Protein AF-A0A2G9TTK4-F1 (afdb_monomer)

Radius of gyration: 28.06 Å; Cα contacts (8 Å, |Δi|>4): 151; chains: 1; bounding box: 73×72×80 Å

Mean predicted aligned error: 14.67 Å

Foldseek 3Di:
DDDDDDPDPDDPPPFPCLVLLCVQLPPPDPDGPVVSLVVLLVQCQPDLCSLLSNVVNLLVQCPDPDVSSVLSSLVSLLSNLVRNPDSNLLSCLDPVNLVSLLCQLPVDDPVSNLSSLLSLVVCCVPPCVPDVSSVSSVVSNVVCVVVPDDNDPPPVPPPPVVVVVVVVVVVVVVVVVVVVVVVVVPDDDDDDPDDDDDDDDDDDDDDDDD

Sequence (210 aa):
MTALLQMGIFGDTSSPFDEYIDKVTAEHLTTENWAMILDVCDKVNSDPRAPKNALLSIRKRLNHRDPHVVLLALSVLDSCWSNCGPAFRKEVSSASFINELQAKATHSTRLVAEKTRMMIQKWVENECKSDASLSLVASLYKNLVADGYSFSSNEPKKSSLTRDIQAEEEDALAKAIALSLQEADKAPKTSKLYQSLNTTYPSTNGTSNK

Structure (mmCIF, N/CA/C/O backbone):
data_AF-A0A2G9TTK4-F1
#
_entry.id   AF-A0A2G9TTK4-F1
#
loop_
_atom_site.group_PDB
_atom_site.id
_atom_site.type_symbol
_atom_site.label_atom_id
_atom_site.label_alt_id
_atom_site.label_comp_id
_atom_site.label_asym_id
_atom_site.label_ent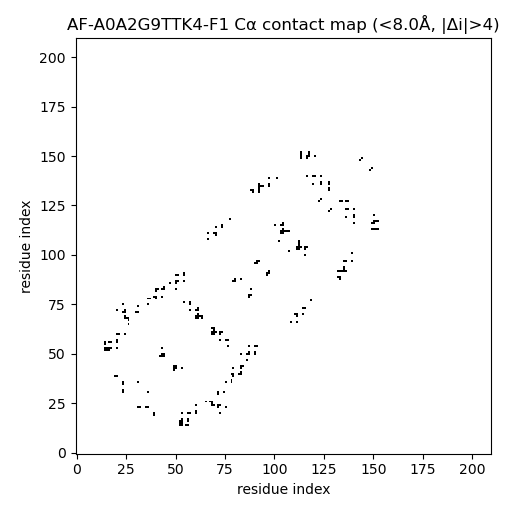ity_id
_atom_site.label_seq_id
_atom_site.pdbx_PDB_ins_code
_atom_site.Cartn_x
_atom_site.Cartn_y
_atom_site.Cartn_z
_atom_site.occupancy
_atom_site.B_iso_or_equiv
_atom_site.auth_seq_id
_atom_site.auth_comp_id
_atom_site.auth_asym_id
_atom_site.auth_atom_id
_atom_site.pdbx_PDB_model_num
ATOM 1 N N . MET A 1 1 ? 3.866 36.160 -11.360 1.00 36.66 1 MET A N 1
ATOM 2 C CA . MET A 1 1 ? 4.666 35.400 -12.346 1.00 36.66 1 MET A CA 1
ATOM 3 C C . MET A 1 1 ? 6.082 35.367 -11.794 1.00 36.66 1 MET A C 1
ATOM 5 O O . MET A 1 1 ? 6.608 36.436 -11.554 1.00 36.66 1 MET A O 1
ATOM 9 N N . THR A 1 2 ? 6.721 34.267 -11.420 1.00 35.09 2 THR A N 1
ATOM 10 C CA . THR A 1 2 ? 6.495 32.840 -11.658 1.00 35.09 2 THR A CA 1
ATOM 11 C C . THR A 1 2 ? 7.211 32.108 -10.517 1.00 35.09 2 THR A C 1
ATOM 13 O O . THR A 1 2 ? 8.275 32.542 -10.084 1.00 35.09 2 THR A O 1
ATOM 16 N N . ALA A 1 3 ? 6.590 31.057 -9.986 1.00 38.09 3 ALA A N 1
ATOM 17 C CA . ALA A 1 3 ? 7.083 30.304 -8.842 1.00 38.09 3 ALA A CA 1
ATOM 18 C C . ALA A 1 3 ? 8.408 29.587 -9.157 1.00 38.09 3 ALA A C 1
ATOM 20 O O . ALA A 1 3 ? 8.474 28.773 -10.075 1.00 38.09 3 ALA A O 1
ATOM 21 N N . LEU A 1 4 ? 9.434 29.865 -8.353 1.00 45.50 4 LEU A N 1
ATOM 22 C CA . LEU A 1 4 ? 10.653 29.068 -8.222 1.00 45.50 4 LEU A CA 1
ATOM 23 C C . LEU A 1 4 ? 10.637 28.393 -6.851 1.00 45.50 4 LEU A C 1
ATOM 25 O O . LEU A 1 4 ? 11.295 28.865 -5.935 1.00 45.50 4 LEU A O 1
ATOM 29 N N . LEU A 1 5 ? 9.874 27.315 -6.690 1.00 45.62 5 LEU A N 1
ATOM 30 C CA . LEU A 1 5 ? 10.002 26.417 -5.541 1.00 45.62 5 LEU A CA 1
ATOM 31 C C . LEU A 1 5 ? 9.545 25.017 -5.957 1.00 45.62 5 LEU A C 1
ATOM 33 O O . LEU A 1 5 ? 8.353 24.786 -6.122 1.00 45.62 5 LEU A O 1
ATOM 37 N N . GLN A 1 6 ? 10.521 24.135 -6.196 1.00 41.97 6 GLN A N 1
ATOM 38 C CA . GLN A 1 6 ? 10.621 22.769 -5.655 1.00 41.97 6 GLN A CA 1
ATOM 39 C C . GLN A 1 6 ? 11.591 21.947 -6.527 1.00 41.97 6 GLN A C 1
ATOM 41 O O . GLN A 1 6 ? 11.191 21.095 -7.314 1.00 41.97 6 GLN A O 1
ATOM 46 N N . MET A 1 7 ? 12.894 22.198 -6.386 1.00 44.09 7 MET A N 1
ATOM 47 C CA . MET A 1 7 ? 13.917 21.213 -6.748 1.00 44.09 7 MET A CA 1
ATOM 48 C C . MET A 1 7 ? 14.086 20.295 -5.535 1.00 44.09 7 MET A C 1
ATOM 50 O O . MET A 1 7 ? 14.689 20.678 -4.534 1.00 44.09 7 MET A O 1
ATOM 54 N N . GLY A 1 8 ? 13.447 19.126 -5.585 1.00 45.00 8 GLY A N 1
ATOM 55 C CA . GLY A 1 8 ? 13.532 18.107 -4.544 1.00 45.00 8 GLY A CA 1
ATOM 56 C C . GLY A 1 8 ? 14.898 17.425 -4.548 1.00 45.00 8 GLY A C 1
ATOM 57 O O . GLY A 1 8 ? 15.261 16.750 -5.504 1.00 45.00 8 GLY A O 1
ATOM 58 N N . ILE A 1 9 ? 15.634 17.592 -3.452 1.00 50.97 9 ILE A N 1
ATOM 59 C CA . ILE A 1 9 ? 16.914 16.948 -3.139 1.00 50.97 9 ILE A CA 1
ATOM 60 C C . ILE A 1 9 ? 16.655 15.523 -2.616 1.00 50.97 9 ILE A C 1
ATOM 62 O O . ILE A 1 9 ? 16.814 15.252 -1.431 1.00 50.97 9 ILE A O 1
ATOM 66 N N . PHE A 1 10 ? 16.236 14.598 -3.479 1.00 54.47 10 PHE A N 1
ATOM 67 C CA . PHE A 1 10 ? 16.327 13.156 -3.218 1.00 54.47 10 PHE A CA 1
ATOM 68 C C . PHE A 1 10 ? 16.656 12.479 -4.542 1.00 54.47 10 PHE A C 1
ATOM 70 O O . PHE A 1 10 ? 15.856 12.522 -5.468 1.00 54.47 10 PHE A O 1
ATOM 77 N N . GLY A 1 11 ? 17.875 11.946 -4.647 1.00 44.53 11 GLY A N 1
ATOM 78 C CA . GLY A 1 11 ? 18.449 11.494 -5.908 1.00 44.53 11 GLY A CA 1
ATOM 79 C C . GLY A 1 11 ? 17.545 10.542 -6.687 1.00 44.53 11 GLY A C 1
ATOM 80 O O . GLY A 1 11 ? 16.912 9.655 -6.104 1.00 44.53 11 GLY A O 1
ATOM 81 N N . ASP A 1 12 ? 17.569 10.714 -8.009 1.00 50.88 12 ASP A N 1
ATOM 82 C CA . ASP A 1 12 ? 17.104 9.777 -9.031 1.00 50.88 12 ASP A CA 1
ATOM 83 C C . ASP A 1 12 ? 17.832 8.432 -8.889 1.00 50.88 12 ASP A C 1
ATOM 85 O O . ASP A 1 12 ? 18.687 8.039 -9.680 1.00 50.88 12 ASP A O 1
ATOM 89 N N . THR A 1 13 ? 17.520 7.704 -7.824 1.00 64.81 13 THR A N 1
ATOM 90 C CA . THR A 1 13 ? 17.888 6.305 -7.692 1.00 64.81 13 THR A CA 1
ATOM 91 C C . THR A 1 13 ? 16.956 5.551 -8.626 1.00 64.81 13 THR A C 1
ATOM 93 O O . THR A 1 13 ? 15.796 5.264 -8.314 1.00 64.81 13 THR A O 1
ATOM 96 N N . SER A 1 14 ? 17.448 5.351 -9.849 1.00 79.31 14 SER A N 1
ATOM 97 C CA . SER A 1 14 ? 16.826 4.483 -10.841 1.00 79.31 14 SER A CA 1
ATOM 98 C C . SER A 1 14 ? 16.670 3.101 -10.216 1.00 79.31 14 SER A C 1
ATOM 100 O O . SER A 1 14 ? 17.645 2.491 -9.767 1.00 79.31 14 SER A O 1
ATOM 102 N N . SER A 1 15 ? 15.424 2.658 -10.096 1.00 88.19 15 SER A N 1
ATOM 103 C CA . SER A 1 15 ? 15.095 1.337 -9.586 1.00 88.19 15 SER A CA 1
ATOM 104 C C . SER A 1 15 ? 14.807 0.431 -10.776 1.00 88.19 15 SER A C 1
ATOM 106 O O . SER A 1 15 ? 14.092 0.841 -11.690 1.00 88.19 15 SER A O 1
ATOM 108 N N . PRO A 1 16 ? 15.265 -0.832 -10.760 1.00 91.69 16 PRO A N 1
ATOM 109 C CA . PRO A 1 16 ? 14.922 -1.790 -11.810 1.00 91.69 16 PRO A CA 1
ATOM 110 C C . PRO A 1 16 ? 13.413 -2.086 -11.881 1.00 91.69 16 PRO A C 1
ATOM 112 O O . PRO A 1 16 ? 12.969 -2.749 -12.812 1.00 91.69 16 PRO A O 1
ATOM 115 N N . PHE A 1 17 ? 12.629 -1.618 -10.903 1.00 95.75 17 PHE A N 1
ATOM 116 C CA . PHE A 1 17 ? 11.173 -1.717 -10.888 1.00 95.75 17 PHE A CA 1
ATOM 117 C C . PHE A 1 17 ? 10.469 -0.529 -11.547 1.00 95.75 17 PHE A C 1
ATOM 119 O O . PHE A 1 17 ? 9.267 -0.631 -11.766 1.00 95.75 17 PHE A O 1
ATOM 126 N N . ASP A 1 18 ? 11.170 0.562 -11.882 1.00 95.69 18 ASP A N 1
ATOM 127 C CA . ASP A 1 18 ? 10.536 1.781 -12.402 1.00 95.69 18 ASP A CA 1
ATOM 128 C C . ASP A 1 18 ? 9.717 1.482 -13.670 1.00 95.69 18 ASP A C 1
ATOM 130 O O . ASP A 1 18 ? 8.530 1.785 -13.702 1.00 95.69 18 ASP A O 1
ATOM 134 N N . GLU A 1 19 ? 10.284 0.763 -14.645 1.00 95.12 19 GLU A N 1
ATOM 135 C CA . GLU A 1 19 ? 9.582 0.408 -15.890 1.00 95.12 19 GLU A CA 1
ATOM 136 C C . GLU A 1 19 ? 8.339 -0.468 -15.649 1.00 95.12 19 GLU A C 1
ATOM 138 O O . GLU A 1 19 ? 7.268 -0.217 -16.206 1.00 95.12 19 GLU A O 1
ATOM 143 N N . TYR A 1 20 ? 8.454 -1.484 -14.787 1.00 95.62 20 TYR A N 1
ATOM 144 C CA . TYR A 1 20 ? 7.337 -2.378 -14.468 1.00 95.62 20 TYR A CA 1
ATOM 145 C C . TYR A 1 20 ? 6.213 -1.621 -13.760 1.00 95.62 20 TYR A C 1
ATOM 147 O O . TYR A 1 20 ? 5.043 -1.768 -14.107 1.00 95.62 20 TYR A O 1
ATOM 155 N N . ILE A 1 21 ? 6.573 -0.788 -12.784 1.00 97.81 21 ILE A N 1
ATOM 156 C CA . ILE A 1 21 ? 5.630 -0.026 -11.974 1.00 97.81 21 ILE A CA 1
ATOM 157 C C . ILE A 1 21 ? 4.969 1.089 -12.798 1.00 97.81 21 ILE A C 1
ATOM 159 O O . ILE A 1 21 ? 3.757 1.279 -12.693 1.00 97.81 21 ILE A O 1
ATOM 163 N N . ASP A 1 22 ? 5.712 1.776 -13.667 1.00 97.06 22 ASP A N 1
ATOM 164 C CA . ASP A 1 22 ? 5.163 2.760 -1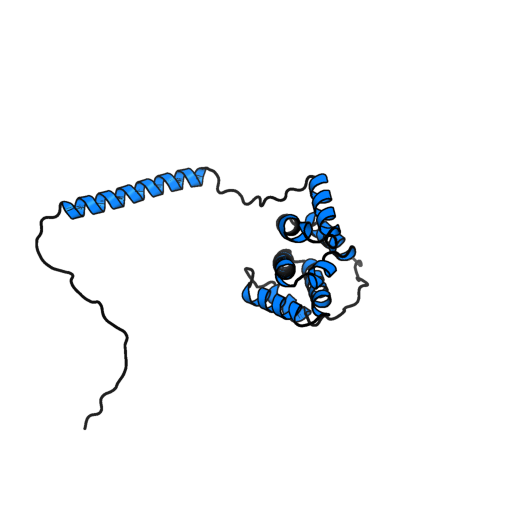4.606 1.00 97.06 22 ASP A CA 1
ATOM 165 C C . ASP A 1 22 ? 4.158 2.113 -15.559 1.00 97.06 22 ASP A C 1
ATOM 167 O O . ASP A 1 22 ? 3.075 2.659 -15.774 1.00 97.06 22 ASP A O 1
ATOM 171 N N . LYS A 1 23 ? 4.469 0.918 -16.074 1.00 97.31 23 LYS A N 1
ATOM 172 C CA . LYS A 1 23 ? 3.582 0.177 -16.976 1.00 97.31 23 LYS A CA 1
ATOM 173 C C . LYS A 1 23 ? 2.256 -0.196 -16.314 1.00 97.31 23 LYS A C 1
ATOM 175 O O . LYS A 1 23 ? 1.209 0.006 -16.922 1.00 97.31 23 LYS A O 1
ATOM 180 N N . VAL A 1 24 ? 2.275 -0.711 -15.081 1.00 97.50 24 VAL A N 1
ATOM 181 C CA . VAL A 1 24 ? 1.042 -1.125 -14.371 1.00 97.50 24 VAL A CA 1
ATOM 182 C C . VAL A 1 24 ? 0.247 0.038 -13.783 1.00 97.50 24 VAL A C 1
ATOM 184 O O . VAL A 1 24 ? -0.893 -0.146 -13.364 1.00 97.50 24 VAL A O 1
ATOM 187 N N . THR A 1 25 ? 0.827 1.237 -13.760 1.00 97.88 25 THR A N 1
ATOM 188 C CA . THR A 1 25 ? 0.178 2.460 -13.268 1.00 97.88 25 THR A CA 1
ATOM 189 C C . THR A 1 25 ? 0.111 3.549 -14.338 1.00 97.88 25 THR A C 1
ATOM 191 O O . THR A 1 25 ? 0.098 4.741 -14.019 1.00 97.88 25 THR A O 1
ATOM 194 N N . ALA A 1 26 ? 0.111 3.165 -15.614 1.00 97.06 26 ALA A N 1
ATOM 195 C CA . ALA A 1 26 ? 0.116 4.112 -16.716 1.00 97.06 26 ALA A CA 1
ATOM 196 C C . ALA A 1 26 ? -1.206 4.898 -16.792 1.00 97.06 26 ALA A C 1
ATOM 198 O O . ALA A 1 26 ? -2.282 4.336 -16.609 1.00 97.06 26 ALA A O 1
ATOM 199 N N . GLU A 1 27 ? -1.124 6.193 -17.120 1.00 95.50 27 GLU A N 1
ATOM 200 C CA . GLU A 1 27 ? -2.271 7.126 -17.131 1.00 95.50 27 GLU A CA 1
ATOM 201 C C . GLU A 1 27 ? -3.416 6.685 -18.062 1.00 95.50 27 GLU A C 1
ATOM 203 O O . GLU A 1 27 ? -4.574 7.015 -17.830 1.00 95.50 27 GLU A O 1
ATOM 208 N N . HIS A 1 28 ? -3.102 5.919 -19.112 1.00 94.56 28 HIS A N 1
ATOM 209 C CA . HIS A 1 28 ? -4.073 5.445 -20.100 1.00 94.56 28 HIS A CA 1
ATOM 210 C C . HIS A 1 28 ? -4.848 4.188 -19.666 1.00 94.56 28 HIS A C 1
ATOM 212 O O . HIS A 1 28 ? -5.787 3.789 -20.356 1.00 94.56 28 HIS A O 1
ATOM 218 N N . LEU A 1 29 ? -4.454 3.530 -18.570 1.00 94.75 29 LEU A N 1
ATOM 219 C CA . LEU A 1 29 ? -5.178 2.368 -18.057 1.00 94.75 29 LEU A CA 1
ATOM 220 C C . LEU A 1 29 ? -6.513 2.826 -17.478 1.00 94.75 29 LEU A C 1
ATOM 222 O O . LEU A 1 29 ? -6.538 3.701 -16.626 1.00 94.75 29 LEU A O 1
ATOM 226 N N . THR A 1 30 ? -7.628 2.234 -17.892 1.00 91.94 30 THR A N 1
ATOM 227 C CA . THR A 1 30 ? -8.951 2.598 -17.354 1.00 91.94 30 THR A CA 1
ATOM 228 C C . THR A 1 30 ? -9.243 1.940 -16.004 1.00 91.94 30 THR A C 1
ATOM 230 O O . THR A 1 30 ? -9.969 2.507 -15.192 1.00 91.94 30 THR A O 1
ATOM 233 N N . THR A 1 31 ? -8.671 0.762 -15.751 1.00 94.00 31 THR A N 1
ATOM 234 C CA . THR A 1 31 ? -8.851 -0.044 -14.532 1.00 94.00 31 THR A CA 1
ATOM 235 C C . THR A 1 31 ? -7.551 -0.757 -14.159 1.00 94.00 31 THR A C 1
ATOM 237 O O . THR A 1 31 ? -6.596 -0.763 -14.941 1.00 94.00 31 THR A O 1
ATOM 240 N N . GLU A 1 32 ? -7.502 -1.408 -12.992 1.00 96.62 32 GLU A N 1
ATOM 241 C CA . GLU A 1 32 ? -6.361 -2.252 -12.632 1.00 96.62 32 GLU A CA 1
ATOM 242 C C . GLU A 1 32 ? -6.146 -3.394 -13.637 1.00 96.62 32 GLU A C 1
ATOM 244 O O . GLU A 1 32 ? -7.072 -4.133 -13.978 1.00 96.62 32 GLU A O 1
ATOM 249 N N . ASN A 1 33 ? -4.895 -3.591 -14.059 1.00 96.94 33 ASN A N 1
ATOM 250 C CA . ASN A 1 33 ? -4.488 -4.790 -14.782 1.00 96.94 33 ASN A CA 1
ATOM 251 C C . ASN A 1 33 ? -3.921 -5.818 -13.793 1.00 96.94 33 ASN A C 1
ATOM 253 O O . ASN A 1 33 ? -2.719 -5.847 -13.533 1.00 96.94 33 ASN A O 1
ATOM 257 N N . TRP A 1 34 ? -4.797 -6.654 -13.233 1.00 97.56 34 TRP A N 1
ATOM 258 C CA . TRP A 1 34 ? -4.426 -7.625 -12.199 1.00 97.56 34 TRP A CA 1
ATOM 259 C C . TRP A 1 34 ? -3.359 -8.623 -12.639 1.00 97.56 34 TRP A C 1
ATOM 261 O O . TRP A 1 34 ? -2.521 -8.985 -11.822 1.00 97.56 34 TRP A O 1
ATOM 271 N N . ALA A 1 35 ? -3.336 -9.014 -13.917 1.00 97.69 35 ALA A N 1
ATOM 272 C CA . ALA A 1 35 ? -2.286 -9.886 -14.432 1.00 97.69 35 ALA A CA 1
ATOM 273 C C . ALA A 1 35 ? -0.908 -9.229 -14.268 1.00 97.69 35 ALA A C 1
ATOM 275 O O . ALA A 1 35 ? -0.028 -9.792 -13.627 1.00 97.69 35 ALA A O 1
ATOM 276 N N . MET A 1 36 ? -0.755 -7.981 -14.724 1.00 97.31 36 MET A N 1
ATOM 277 C CA . MET A 1 36 ? 0.526 -7.285 -14.589 1.00 97.31 36 MET A CA 1
ATOM 278 C C . MET A 1 36 ? 0.870 -6.946 -13.128 1.00 97.31 36 MET A C 1
ATOM 280 O O . MET A 1 36 ? 2.041 -6.913 -12.762 1.00 97.31 36 MET A O 1
ATOM 284 N N . ILE A 1 37 ? -0.130 -6.684 -12.279 1.00 98.19 37 ILE A N 1
ATOM 285 C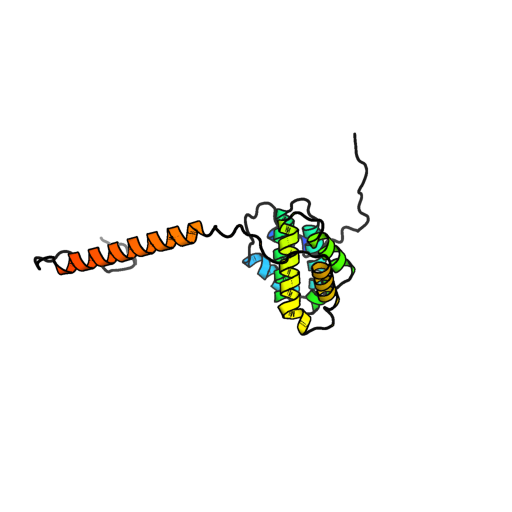 CA . ILE A 1 37 ? 0.089 -6.450 -10.842 1.00 98.19 37 ILE A CA 1
ATOM 286 C C . ILE A 1 37 ? 0.638 -7.713 -10.162 1.00 98.19 37 ILE A C 1
ATOM 288 O O . ILE A 1 37 ? 1.536 -7.620 -9.323 1.00 98.19 37 ILE A O 1
ATOM 292 N N . LEU A 1 38 ? 0.123 -8.891 -10.515 1.00 98.06 38 LEU A N 1
ATOM 293 C CA . LEU A 1 38 ? 0.614 -10.160 -9.982 1.00 98.06 38 LEU A CA 1
ATOM 294 C C . LEU A 1 38 ? 2.010 -10.494 -10.522 1.00 98.06 38 LEU A C 1
ATOM 296 O O . LEU A 1 38 ? 2.864 -10.885 -9.731 1.00 98.06 38 LEU A O 1
ATOM 300 N N . ASP A 1 39 ? 2.299 -10.193 -11.792 1.00 97.81 39 ASP A N 1
ATOM 301 C CA . ASP A 1 39 ? 3.659 -10.308 -12.344 1.00 97.81 39 ASP A CA 1
ATOM 302 C C . ASP A 1 39 ? 4.668 -9.444 -11.558 1.00 97.81 39 ASP A C 1
ATOM 304 O O . ASP A 1 39 ? 5.806 -9.852 -11.303 1.00 97.81 39 ASP A O 1
ATOM 308 N N . VAL A 1 40 ? 4.257 -8.242 -11.126 1.00 98.06 40 VAL A N 1
ATOM 309 C CA . VAL A 1 40 ? 5.071 -7.396 -10.237 1.00 98.06 40 VAL A CA 1
ATOM 310 C C . VAL A 1 40 ? 5.302 -8.086 -8.893 1.00 98.06 40 VAL A C 1
ATOM 312 O O . VAL A 1 40 ? 6.429 -8.063 -8.399 1.00 98.06 40 VAL A O 1
ATOM 315 N N . CYS A 1 41 ? 4.283 -8.719 -8.306 1.00 98.12 41 CYS A N 1
ATOM 316 C CA . CYS A 1 41 ? 4.424 -9.441 -7.038 1.00 98.12 41 CYS A CA 1
ATOM 317 C C . CYS A 1 41 ? 5.426 -10.601 -7.162 1.00 98.12 41 CYS A C 1
ATOM 319 O O . CYS A 1 41 ? 6.327 -10.731 -6.330 1.00 98.12 41 CYS A O 1
ATOM 321 N N . ASP A 1 42 ? 5.342 -11.381 -8.241 1.00 97.38 42 ASP A N 1
ATOM 322 C CA . ASP A 1 42 ? 6.289 -12.463 -8.532 1.00 97.38 42 ASP A CA 1
ATOM 323 C C . ASP A 1 42 ? 7.718 -11.932 -8.667 1.00 97.38 42 ASP A C 1
ATOM 325 O O . ASP A 1 42 ? 8.671 -12.492 -8.115 1.00 97.38 42 ASP A O 1
ATOM 329 N N . LYS A 1 43 ? 7.883 -10.784 -9.332 1.00 96.44 43 LYS A N 1
ATOM 330 C CA . LYS A 1 43 ? 9.187 -10.133 -9.460 1.00 96.44 43 LYS A CA 1
ATOM 331 C C . LYS A 1 43 ? 9.722 -9.642 -8.116 1.00 96.44 43 LYS A C 1
ATOM 333 O O . LYS A 1 43 ? 10.918 -9.789 -7.857 1.00 96.44 43 LYS A O 1
ATOM 338 N N . VAL A 1 44 ? 8.870 -9.091 -7.254 1.00 97.56 44 VAL A N 1
ATOM 339 C CA . VAL A 1 44 ? 9.247 -8.680 -5.892 1.00 97.56 44 VAL A CA 1
ATOM 340 C C . VAL A 1 44 ? 9.719 -9.874 -5.060 1.00 97.56 44 VAL A C 1
ATOM 342 O O . VAL A 1 44 ? 10.673 -9.741 -4.298 1.00 97.56 44 VAL A O 1
ATOM 345 N N . ASN A 1 45 ? 9.112 -11.045 -5.244 1.00 96.25 45 ASN A N 1
ATOM 346 C CA . ASN A 1 45 ? 9.484 -12.274 -4.543 1.00 96.25 45 ASN A CA 1
ATOM 347 C C . ASN A 1 45 ? 10.753 -12.956 -5.087 1.00 96.25 45 ASN A C 1
ATOM 349 O O . ASN A 1 45 ? 11.269 -13.872 -4.450 1.00 96.25 45 ASN A O 1
ATOM 353 N N . SER A 1 46 ? 11.275 -12.518 -6.237 1.00 93.81 46 SER A N 1
ATOM 354 C CA . SER A 1 46 ? 12.400 -13.183 -6.911 1.00 93.81 46 SER A CA 1
ATOM 355 C C . SER A 1 46 ? 13.785 -12.927 -6.295 1.00 93.81 46 SER A C 1
ATOM 357 O O . SER A 1 46 ? 14.697 -13.719 -6.522 1.00 93.81 46 SER A O 1
ATOM 359 N N . ASP A 1 47 ? 13.967 -11.845 -5.526 1.00 91.88 47 ASP A N 1
ATOM 360 C CA . ASP A 1 47 ? 15.268 -11.453 -4.961 1.00 91.88 47 ASP A CA 1
ATOM 361 C C . ASP A 1 47 ? 15.097 -10.748 -3.596 1.00 91.88 47 ASP A C 1
ATOM 363 O O . ASP A 1 47 ? 14.227 -9.887 -3.457 1.00 91.88 47 ASP A O 1
ATOM 367 N N . PRO A 1 48 ? 15.951 -11.016 -2.590 1.00 89.44 48 PRO A N 1
ATOM 368 C CA . PRO A 1 48 ? 15.939 -10.313 -1.301 1.00 89.44 48 PRO A CA 1
ATOM 369 C C . PRO A 1 48 ? 16.002 -8.773 -1.350 1.00 89.44 48 PRO A C 1
ATOM 371 O O . PRO A 1 48 ? 15.548 -8.111 -0.416 1.00 89.44 48 PRO A O 1
ATOM 374 N N . ARG A 1 49 ? 16.581 -8.170 -2.395 1.00 91.69 49 ARG A N 1
ATOM 375 C CA . ARG A 1 49 ? 16.680 -6.707 -2.580 1.00 91.69 49 ARG A CA 1
ATOM 376 C C . ARG A 1 49 ? 15.473 -6.112 -3.302 1.00 91.69 49 ARG A C 1
ATOM 378 O O . ARG A 1 49 ? 15.279 -4.894 -3.264 1.00 91.69 49 ARG A O 1
ATOM 385 N N . ALA A 1 50 ? 14.679 -6.943 -3.970 1.00 95.38 50 ALA A N 1
ATOM 386 C CA . ALA A 1 50 ? 13.551 -6.502 -4.773 1.00 95.38 50 ALA A CA 1
ATOM 387 C C . ALA A 1 50 ? 12.466 -5.751 -3.975 1.00 95.38 50 ALA A C 1
ATOM 389 O O . ALA A 1 50 ? 12.021 -4.718 -4.476 1.00 95.38 50 ALA A O 1
ATOM 390 N N . PRO A 1 51 ? 12.096 -6.142 -2.736 1.00 96.75 51 PRO A N 1
ATOM 391 C CA . PRO A 1 51 ? 11.077 -5.430 -1.965 1.00 96.75 51 PRO A CA 1
ATOM 392 C C . PRO A 1 51 ? 11.363 -3.939 -1.773 1.00 96.75 51 PRO A C 1
ATOM 394 O O . PRO A 1 51 ? 10.497 -3.100 -2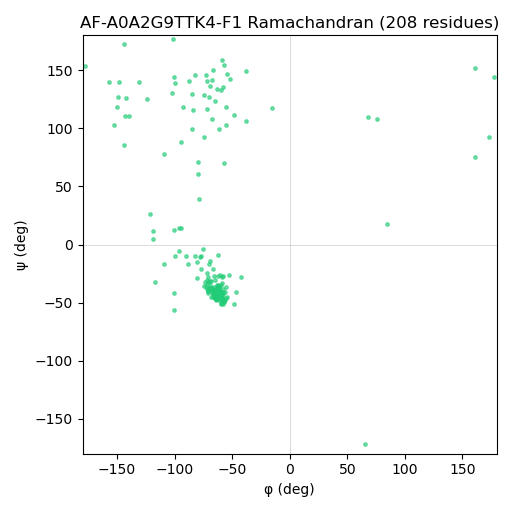.021 1.00 96.75 51 PRO A O 1
ATOM 397 N N . LYS A 1 52 ? 12.603 -3.598 -1.408 1.00 95.31 52 LYS A N 1
ATOM 398 C CA . LYS A 1 52 ? 13.027 -2.209 -1.205 1.00 95.31 52 LYS A CA 1
ATOM 399 C C . LYS A 1 52 ? 12.989 -1.399 -2.504 1.00 95.31 52 LYS A C 1
ATOM 401 O O . LYS A 1 52 ? 12.514 -0.265 -2.512 1.00 95.31 52 LYS A O 1
ATOM 406 N N . ASN A 1 53 ? 13.475 -1.980 -3.600 1.00 96.00 53 ASN A N 1
ATOM 407 C CA . ASN A 1 53 ? 13.501 -1.323 -4.910 1.00 96.00 53 ASN A CA 1
ATOM 408 C C . ASN A 1 53 ? 12.087 -1.116 -5.473 1.00 96.00 53 ASN A C 1
ATOM 410 O O . ASN A 1 53 ? 11.778 -0.044 -5.991 1.00 96.00 53 ASN A O 1
ATOM 414 N N . ALA A 1 54 ? 11.209 -2.107 -5.318 1.00 97.62 54 ALA A N 1
ATOM 415 C CA . ALA A 1 54 ? 9.813 -1.997 -5.715 1.00 97.62 54 ALA A CA 1
ATOM 416 C C . ALA A 1 54 ? 9.074 -0.935 -4.899 1.00 97.62 54 ALA A C 1
ATOM 418 O O . ALA A 1 54 ? 8.379 -0.103 -5.477 1.00 97.62 54 ALA A O 1
ATOM 419 N N . LEU A 1 55 ? 9.272 -0.899 -3.575 1.00 97.69 55 LEU A N 1
ATOM 420 C CA . LEU A 1 55 ? 8.662 0.124 -2.726 1.00 97.69 55 LEU A CA 1
ATOM 421 C C . LEU A 1 55 ? 9.123 1.537 -3.110 1.00 97.69 55 LEU A C 1
ATOM 423 O O . LEU A 1 55 ? 8.322 2.469 -3.097 1.00 97.69 55 LEU A O 1
ATOM 427 N N . LEU A 1 56 ? 10.390 1.697 -3.505 1.00 96.31 56 LEU A N 1
ATOM 428 C CA . LEU A 1 56 ? 10.919 2.969 -3.997 1.00 96.31 56 LEU A CA 1
ATOM 429 C C . LEU A 1 56 ? 10.212 3.426 -5.283 1.00 96.31 56 LEU A C 1
ATOM 431 O O . LEU A 1 56 ? 9.816 4.587 -5.374 1.00 96.31 56 LEU A O 1
ATOM 435 N N . SER A 1 57 ? 9.997 2.527 -6.243 1.00 97.56 57 SER A N 1
ATOM 436 C CA . SER A 1 57 ? 9.246 2.828 -7.471 1.00 97.56 57 SER A CA 1
ATOM 437 C C . SER A 1 57 ? 7.765 3.107 -7.190 1.00 97.56 57 SER A C 1
ATOM 439 O O . SER A 1 57 ? 7.212 4.082 -7.697 1.00 97.56 57 SER A O 1
ATOM 441 N N . ILE A 1 58 ? 7.125 2.324 -6.315 1.00 98.38 58 ILE A N 1
ATOM 442 C CA . ILE A 1 58 ? 5.736 2.550 -5.879 1.00 98.38 58 ILE A CA 1
ATOM 443 C C . ILE A 1 58 ? 5.600 3.934 -5.234 1.00 98.38 58 ILE A C 1
ATOM 445 O O . ILE A 1 58 ? 4.689 4.684 -5.578 1.00 98.38 58 ILE A O 1
ATOM 449 N N . ARG A 1 59 ? 6.535 4.324 -4.359 1.00 97.50 59 ARG A N 1
ATOM 450 C CA . ARG A 1 59 ? 6.574 5.654 -3.732 1.00 97.50 59 ARG A CA 1
ATOM 451 C C . ARG A 1 59 ? 6.608 6.784 -4.761 1.00 97.50 59 ARG A C 1
ATOM 453 O O . ARG A 1 59 ? 5.918 7.787 -4.570 1.00 97.50 59 ARG A O 1
ATOM 460 N N . LYS A 1 60 ? 7.371 6.640 -5.852 1.00 96.81 60 LYS A N 1
ATOM 461 C CA . LYS A 1 60 ? 7.383 7.632 -6.943 1.00 96.81 60 LYS A CA 1
ATOM 462 C C . LYS A 1 60 ? 5.977 7.803 -7.527 1.00 96.81 60 LYS A C 1
ATOM 464 O O . LYS A 1 60 ? 5.501 8.931 -7.636 1.00 96.81 60 LYS A O 1
ATOM 469 N N . ARG A 1 61 ? 5.272 6.699 -7.806 1.00 97.62 61 ARG A N 1
ATOM 470 C CA . ARG A 1 61 ? 3.898 6.734 -8.343 1.00 97.62 61 ARG A CA 1
ATOM 471 C C . ARG A 1 61 ? 2.863 7.238 -7.343 1.00 97.62 61 ARG A C 1
ATOM 473 O O . ARG A 1 61 ? 1.955 7.961 -7.732 1.00 97.62 61 ARG A O 1
ATOM 480 N N . LEU A 1 62 ? 3.017 6.941 -6.052 1.00 98.19 62 LEU A N 1
ATOM 481 C CA . LEU A 1 62 ? 2.140 7.488 -5.011 1.00 98.19 62 LEU A CA 1
ATOM 482 C C . LEU A 1 62 ? 2.226 9.017 -4.925 1.00 98.19 62 LEU A C 1
ATOM 484 O O . LEU A 1 62 ? 1.259 9.657 -4.520 1.00 98.19 62 LEU A O 1
ATOM 488 N N . ASN A 1 63 ? 3.356 9.612 -5.311 1.00 96.62 63 ASN A N 1
ATOM 489 C CA . ASN A 1 63 ? 3.562 11.061 -5.357 1.00 96.62 63 ASN A CA 1
ATOM 490 C C . ASN A 1 63 ? 3.323 11.678 -6.741 1.00 96.62 63 ASN A C 1
ATOM 492 O O . ASN A 1 63 ? 3.675 12.834 -6.969 1.00 96.62 63 ASN A O 1
ATOM 496 N N . HIS A 1 64 ? 2.696 10.932 -7.649 1.00 97.81 64 HIS A N 1
ATOM 497 C CA . HIS A 1 64 ? 2.297 11.452 -8.944 1.00 97.81 64 HIS A CA 1
ATOM 498 C C . HIS A 1 64 ? 1.200 12.524 -8.811 1.00 97.81 64 HIS A C 1
ATOM 500 O O . HIS A 1 64 ? 0.385 12.501 -7.888 1.00 97.81 64 HIS A O 1
ATOM 506 N N . ARG A 1 65 ? 1.177 13.471 -9.757 1.00 96.19 65 ARG A N 1
ATOM 507 C CA . ARG A 1 65 ? 0.196 14.573 -9.790 1.00 96.19 65 ARG A CA 1
ATOM 508 C C . ARG A 1 65 ? -1.223 14.108 -10.116 1.00 96.19 65 ARG A C 1
ATOM 510 O O . ARG A 1 65 ? -2.187 14.731 -9.687 1.00 96.19 65 ARG A O 1
ATOM 517 N N . ASP A 1 66 ? -1.330 13.049 -10.911 1.00 96.88 66 ASP A N 1
ATOM 518 C CA . ASP A 1 66 ? -2.607 12.485 -11.333 1.00 96.88 66 ASP A CA 1
ATOM 519 C C . ASP A 1 66 ? -3.134 11.525 -10.253 1.00 96.88 66 ASP A C 1
ATOM 521 O O . ASP A 1 66 ? -2.496 10.494 -10.010 1.00 96.88 66 ASP A O 1
ATOM 525 N N . PRO A 1 67 ? -4.282 11.820 -9.610 1.00 97.25 67 PRO A N 1
ATOM 526 C CA . PRO A 1 67 ? -4.865 10.943 -8.601 1.00 97.25 67 PRO A CA 1
ATOM 527 C C . PRO A 1 67 ? -5.224 9.555 -9.143 1.00 97.25 67 PRO A C 1
ATOM 529 O O . PRO A 1 67 ? -5.230 8.604 -8.365 1.00 97.25 67 PRO A O 1
ATOM 532 N N . HIS A 1 68 ? -5.491 9.410 -10.443 1.00 97.50 68 HIS A N 1
ATOM 533 C CA . HIS A 1 68 ? -5.761 8.110 -11.057 1.00 97.50 68 HIS A CA 1
ATOM 534 C C . HIS A 1 68 ? -4.537 7.191 -10.989 1.00 97.50 68 HIS A C 1
ATOM 536 O O . HIS A 1 68 ? -4.618 6.068 -10.492 1.00 97.50 68 HIS A O 1
ATOM 542 N N . VAL A 1 69 ? -3.363 7.709 -11.359 1.00 98.38 69 VAL A N 1
ATOM 543 C CA . VAL A 1 69 ? -2.081 6.999 -11.202 1.00 98.38 69 VAL A CA 1
ATOM 544 C C . VAL A 1 69 ? -1.830 6.618 -9.743 1.00 98.38 69 VAL A C 1
ATOM 546 O O . VAL A 1 69 ? -1.386 5.504 -9.463 1.00 98.38 69 VAL A O 1
ATOM 549 N N . VAL A 1 70 ? -2.143 7.514 -8.801 1.00 98.50 70 VAL A N 1
ATOM 550 C CA . VAL A 1 70 ? -1.989 7.241 -7.363 1.00 98.50 70 VAL A CA 1
ATOM 551 C C . VAL A 1 70 ? -2.912 6.103 -6.914 1.00 98.50 70 VAL A C 1
ATOM 553 O O . VAL A 1 70 ? -2.481 5.243 -6.148 1.00 98.50 70 VAL A O 1
ATOM 556 N N . LEU A 1 71 ? -4.156 6.046 -7.403 1.00 98.44 71 LEU A N 1
ATOM 557 C CA . LEU A 1 71 ? -5.089 4.953 -7.104 1.00 98.44 71 LEU A CA 1
ATOM 558 C C . LEU A 1 71 ? -4.582 3.604 -7.630 1.00 98.44 71 LEU A C 1
ATOM 560 O O . LEU A 1 71 ? -4.632 2.620 -6.890 1.00 98.44 71 LEU A O 1
ATOM 564 N N . LEU A 1 72 ? -4.046 3.563 -8.854 1.00 98.50 72 LEU A N 1
ATOM 565 C CA . LEU A 1 72 ? -3.422 2.357 -9.412 1.00 98.50 72 LEU A CA 1
ATOM 566 C C . LEU A 1 72 ? -2.196 1.934 -8.588 1.00 98.50 72 LEU A C 1
ATOM 568 O O . LEU A 1 72 ? -2.040 0.758 -8.264 1.00 98.50 72 LEU A O 1
ATOM 572 N N . ALA A 1 73 ? -1.358 2.888 -8.177 1.00 98.62 73 ALA A N 1
ATOM 573 C CA . ALA A 1 73 ? -0.197 2.621 -7.329 1.00 98.62 73 ALA A CA 1
ATOM 574 C C . ALA A 1 73 ? -0.585 2.077 -5.945 1.00 98.62 73 ALA A C 1
ATOM 576 O O . ALA A 1 73 ? 0.091 1.187 -5.428 1.00 98.62 73 ALA A O 1
ATOM 577 N N . LEU A 1 74 ? -1.689 2.557 -5.362 1.00 98.56 74 LEU A N 1
ATOM 578 C CA . LEU A 1 74 ? -2.250 1.990 -4.134 1.00 98.56 74 LEU A CA 1
ATOM 579 C C . LEU A 1 74 ? -2.712 0.540 -4.339 1.00 98.56 74 LEU A C 1
ATOM 581 O O . LEU A 1 74 ? -2.480 -0.282 -3.459 1.00 98.56 74 LEU A O 1
ATOM 585 N N . SER A 1 75 ? -3.303 0.196 -5.489 1.00 98.50 75 SER A N 1
ATOM 586 C CA . SER A 1 75 ? -3.661 -1.199 -5.804 1.00 98.50 75 SER A CA 1
ATOM 587 C C . SER A 1 75 ? -2.430 -2.102 -5.923 1.00 98.50 75 SER A C 1
ATOM 589 O O . SER A 1 75 ? -2.431 -3.215 -5.400 1.00 98.50 75 SER A O 1
ATOM 591 N N . VAL A 1 76 ? -1.351 -1.616 -6.546 1.00 98.62 76 VAL A N 1
ATOM 592 C CA . VAL A 1 76 ? -0.073 -2.347 -6.613 1.00 98.62 76 VAL A CA 1
ATOM 593 C C . VAL A 1 76 ? 0.503 -2.559 -5.213 1.00 98.62 76 VAL A C 1
ATOM 595 O O . VAL A 1 76 ? 0.891 -3.673 -4.869 1.00 98.62 76 VAL A O 1
ATOM 598 N N . LEU A 1 77 ? 0.531 -1.510 -4.387 1.00 98.69 77 LEU A N 1
ATOM 599 C CA . LEU A 1 77 ? 1.023 -1.581 -3.012 1.00 98.69 77 LEU A CA 1
ATOM 600 C C . LEU A 1 77 ? 0.235 -2.593 -2.170 1.00 98.69 77 LEU A C 1
ATOM 602 O O . LEU A 1 77 ? 0.839 -3.401 -1.465 1.00 98.69 77 LEU A O 1
ATOM 606 N N . ASP A 1 78 ? -1.093 -2.561 -2.261 1.00 98.38 78 ASP A N 1
ATOM 607 C CA . ASP A 1 78 ? -1.989 -3.482 -1.560 1.00 98.38 78 ASP A CA 1
ATOM 608 C C . ASP A 1 78 ? -1.769 -4.941 -1.977 1.00 98.38 78 ASP A C 1
ATOM 610 O O . ASP A 1 78 ? -1.703 -5.849 -1.137 1.00 98.38 78 ASP A O 1
ATOM 614 N N . SER A 1 79 ? -1.584 -5.167 -3.279 1.00 98.38 79 SER A N 1
ATOM 615 C CA . SER A 1 79 ? -1.255 -6.489 -3.802 1.00 98.38 79 SER A CA 1
ATOM 616 C C . SER A 1 79 ? 0.105 -6.967 -3.298 1.00 98.38 79 SER A C 1
ATOM 618 O O . SER A 1 79 ? 0.209 -8.086 -2.794 1.00 98.38 79 SER A O 1
ATOM 620 N N . CYS A 1 80 ? 1.139 -6.124 -3.347 1.00 98.31 80 CYS A N 1
ATOM 621 C CA . CYS A 1 80 ? 2.465 -6.482 -2.849 1.00 98.31 80 CYS A CA 1
ATOM 622 C C . CYS A 1 80 ? 2.461 -6.763 -1.337 1.00 98.31 80 CYS A C 1
ATOM 624 O O . CYS A 1 80 ? 3.107 -7.706 -0.886 1.00 98.31 80 CYS A O 1
ATOM 626 N N . TRP A 1 81 ? 1.700 -6.012 -0.536 1.00 97.38 81 TRP A N 1
ATOM 627 C CA . TRP A 1 81 ? 1.539 -6.302 0.896 1.00 97.38 81 TRP A CA 1
ATOM 628 C C . TRP A 1 81 ? 0.984 -7.711 1.140 1.00 97.38 81 TRP A C 1
ATOM 630 O O . TRP A 1 81 ? 1.462 -8.446 2.014 1.00 97.38 81 TRP A O 1
ATOM 640 N N . SER A 1 82 ? -0.011 -8.094 0.342 1.00 96.38 82 SER A N 1
ATOM 641 C CA . SER A 1 82 ? -0.714 -9.368 0.482 1.00 96.38 82 SER A CA 1
ATOM 642 C C . SER A 1 82 ? 0.132 -10.550 -0.013 1.00 96.38 82 SER A C 1
ATOM 644 O O . SER A 1 82 ? 0.114 -11.606 0.614 1.00 96.38 82 SER A O 1
ATOM 646 N N . ASN A 1 83 ? 0.924 -10.362 -1.077 1.00 96.88 83 ASN A N 1
ATOM 647 C CA . ASN A 1 83 ? 1.582 -11.454 -1.809 1.00 96.88 83 ASN A CA 1
ATOM 648 C C . ASN A 1 83 ? 3.111 -11.545 -1.628 1.00 96.88 83 ASN A C 1
ATOM 650 O O . ASN A 1 83 ? 3.688 -12.589 -1.925 1.00 96.88 83 ASN A O 1
ATOM 654 N N . CYS A 1 84 ? 3.791 -10.497 -1.141 1.00 96.00 84 CYS A N 1
ATOM 655 C CA . CYS A 1 84 ? 5.265 -10.432 -1.147 1.00 96.00 84 CYS A CA 1
ATOM 656 C C . CYS A 1 84 ? 5.945 -10.762 0.196 1.00 96.00 84 CYS A C 1
ATOM 658 O O . CYS A 1 84 ? 7.133 -10.499 0.406 1.00 96.00 84 CYS A O 1
ATOM 660 N N . GLY A 1 85 ? 5.178 -11.319 1.136 1.00 92.69 85 GLY A N 1
ATOM 661 C CA . GLY A 1 85 ? 5.685 -11.819 2.412 1.00 92.69 85 GLY A CA 1
ATOM 662 C C . GLY A 1 85 ? 6.275 -10.758 3.363 1.00 92.69 85 GLY A C 1
ATOM 663 O O . GLY A 1 85 ? 6.159 -9.548 3.143 1.00 92.69 85 GLY A O 1
ATOM 664 N N . PRO A 1 86 ? 6.914 -11.199 4.467 1.00 93.44 86 PRO A N 1
ATOM 665 C CA . PRO A 1 86 ? 7.349 -10.309 5.550 1.00 93.44 86 PRO A CA 1
ATOM 666 C C . PRO A 1 86 ? 8.426 -9.293 5.154 1.00 93.44 86 PRO A C 1
ATOM 668 O O . PRO A 1 86 ? 8.459 -8.193 5.703 1.00 93.44 86 PRO A O 1
ATOM 671 N N . ALA A 1 87 ? 9.298 -9.629 4.195 1.00 94.19 87 ALA A N 1
ATOM 672 C CA . ALA A 1 87 ? 10.368 -8.733 3.754 1.00 94.19 87 ALA A CA 1
ATOM 673 C C . ALA A 1 87 ? 9.807 -7.427 3.170 1.00 94.19 87 ALA A C 1
ATOM 675 O O . ALA A 1 87 ? 10.256 -6.346 3.545 1.00 94.19 87 ALA A O 1
ATOM 676 N N . PHE A 1 88 ? 8.774 -7.514 2.325 1.00 97.00 88 PHE A N 1
ATOM 677 C CA . PHE A 1 88 ? 8.096 -6.336 1.786 1.00 97.00 88 PHE A CA 1
ATOM 678 C C . PHE A 1 88 ? 7.321 -5.569 2.861 1.00 97.00 88 PHE A C 1
ATOM 680 O O . PHE A 1 88 ? 7.449 -4.349 2.962 1.00 97.00 88 PHE A O 1
ATOM 687 N N . ARG A 1 89 ? 6.575 -6.273 3.721 1.00 96.25 89 ARG A N 1
ATOM 688 C CA . ARG A 1 89 ? 5.806 -5.638 4.808 1.00 96.25 89 ARG A CA 1
ATOM 689 C C . ARG A 1 89 ? 6.697 -4.856 5.773 1.00 96.25 89 ARG A C 1
ATOM 691 O O . ARG A 1 89 ? 6.298 -3.792 6.238 1.00 96.25 89 ARG A O 1
ATOM 698 N N . LYS A 1 90 ? 7.920 -5.329 6.030 1.00 94.88 90 LYS A N 1
ATOM 699 C CA . LYS A 1 90 ? 8.908 -4.622 6.855 1.00 94.88 90 LYS A CA 1
ATOM 700 C C . LYS A 1 90 ? 9.373 -3.306 6.225 1.00 94.88 90 LYS A C 1
ATOM 702 O O . LYS A 1 90 ? 9.507 -2.320 6.942 1.00 94.88 90 LYS A O 1
ATOM 707 N N . GLU A 1 91 ? 9.591 -3.272 4.910 1.00 95.88 91 GLU A N 1
ATOM 708 C CA . GLU A 1 91 ? 9.938 -2.032 4.196 1.00 95.88 91 GLU A CA 1
ATOM 709 C C . GLU A 1 91 ? 8.779 -1.016 4.250 1.00 95.88 91 GLU A C 1
ATOM 711 O O . GLU A 1 91 ? 9.001 0.176 4.483 1.00 95.88 91 GLU A O 1
ATOM 716 N N . VAL A 1 92 ? 7.534 -1.492 4.115 1.00 97.12 92 VAL A N 1
ATOM 717 C CA . VAL A 1 92 ? 6.316 -0.673 4.273 1.00 97.12 92 VAL A CA 1
ATOM 718 C C . VAL A 1 92 ? 6.158 -0.172 5.714 1.00 97.12 92 VAL A C 1
ATOM 720 O O . VAL A 1 92 ? 5.815 0.989 5.928 1.00 97.12 92 VAL A O 1
ATOM 723 N N . SER A 1 93 ? 6.470 -1.003 6.712 1.00 96.00 93 SER A N 1
ATOM 724 C CA . SER A 1 93 ? 6.481 -0.657 8.144 1.00 96.00 93 SER A CA 1
ATOM 725 C C . SER A 1 93 ? 7.743 0.127 8.549 1.00 96.00 93 SER A C 1
ATOM 727 O O . SER A 1 93 ? 8.322 -0.081 9.614 1.00 96.00 93 SER A O 1
ATOM 729 N N . SER A 1 94 ? 8.202 1.043 7.696 1.00 95.88 94 SER A N 1
ATOM 730 C CA . SER A 1 94 ? 9.275 1.989 8.005 1.00 95.88 94 SER A CA 1
ATOM 731 C C . SER A 1 94 ? 8.692 3.358 8.347 1.00 95.88 94 SER A C 1
ATOM 733 O O . SER A 1 94 ? 7.713 3.792 7.747 1.00 95.88 94 SER A O 1
ATOM 735 N N . ALA A 1 95 ? 9.301 4.083 9.290 1.00 94.69 95 ALA A N 1
ATOM 736 C CA . ALA A 1 95 ? 8.788 5.389 9.723 1.00 94.69 95 ALA A CA 1
ATOM 737 C C . ALA A 1 95 ? 8.614 6.384 8.557 1.00 94.69 95 ALA A C 1
ATOM 739 O O . ALA A 1 95 ? 7.643 7.135 8.520 1.00 94.69 95 ALA A O 1
ATOM 740 N N . SER A 1 96 ? 9.524 6.359 7.577 1.00 94.62 96 SER A N 1
ATOM 741 C CA . SER A 1 96 ? 9.435 7.216 6.393 1.00 94.62 96 SER A CA 1
ATOM 742 C C . SER A 1 96 ? 8.218 6.888 5.529 1.00 94.62 96 SER A C 1
ATOM 744 O O . SER A 1 96 ? 7.487 7.798 5.147 1.00 94.62 96 SER A O 1
ATOM 746 N N . PHE A 1 97 ? 7.956 5.608 5.256 1.00 97.19 97 PHE A N 1
ATOM 747 C CA . PHE A 1 97 ? 6.812 5.211 4.438 1.00 97.19 97 PHE A CA 1
ATOM 748 C C . PHE A 1 97 ? 5.478 5.354 5.183 1.00 97.19 97 PHE A C 1
ATOM 750 O O . PHE A 1 97 ? 4.475 5.729 4.585 1.00 97.19 97 PHE A O 1
ATOM 757 N N . ILE A 1 98 ? 5.464 5.150 6.501 1.00 97.56 98 ILE A N 1
ATOM 758 C CA . ILE A 1 98 ? 4.280 5.375 7.342 1.00 97.56 98 ILE A CA 1
ATOM 759 C C . ILE A 1 98 ? 3.843 6.843 7.312 1.00 97.56 98 ILE A C 1
ATOM 761 O O . ILE A 1 98 ? 2.652 7.111 7.173 1.00 97.56 98 ILE A O 1
ATOM 765 N N . ASN A 1 99 ? 4.785 7.790 7.359 1.00 97.00 99 ASN A N 1
ATOM 766 C CA . ASN A 1 99 ? 4.472 9.216 7.221 1.00 97.00 99 ASN A CA 1
ATOM 767 C C . ASN A 1 99 ? 3.867 9.544 5.846 1.00 97.00 99 ASN A C 1
ATOM 769 O O . ASN A 1 99 ? 2.937 10.344 5.746 1.00 97.00 99 ASN A O 1
ATOM 773 N N . GLU A 1 100 ? 4.361 8.910 4.781 1.00 96.81 100 GLU A N 1
ATOM 774 C CA . GLU A 1 100 ? 3.785 9.063 3.443 1.00 96.81 100 GLU A CA 1
ATOM 775 C C . GLU A 1 100 ? 2.369 8.485 3.370 1.00 96.81 100 GLU A C 1
ATOM 777 O O . GLU A 1 100 ? 1.466 9.157 2.871 1.00 96.81 100 GLU A O 1
ATOM 782 N N . LEU A 1 101 ? 2.142 7.284 3.913 1.00 97.69 101 LEU A N 1
ATOM 783 C CA . LEU A 1 101 ? 0.812 6.675 3.992 1.00 97.69 101 LEU A CA 1
ATOM 784 C C . LEU A 1 101 ? -0.159 7.528 4.806 1.00 97.69 101 LEU A C 1
ATOM 786 O O . LEU A 1 101 ? -1.305 7.697 4.393 1.00 97.69 101 LEU A O 1
ATOM 790 N N . GLN A 1 102 ? 0.295 8.108 5.918 1.00 98.12 102 GLN A N 1
ATOM 791 C CA . GLN A 1 102 ? -0.500 9.050 6.697 1.00 98.12 102 GLN A CA 1
ATOM 792 C C . GLN A 1 102 ? -0.906 10.251 5.842 1.00 98.12 102 GLN A C 1
ATOM 794 O O . GLN A 1 102 ? -2.091 10.559 5.756 1.00 98.12 102 GLN A O 1
ATOM 799 N N . ALA A 1 103 ? 0.039 10.870 5.130 1.00 97.69 103 ALA A N 1
ATOM 800 C CA . ALA A 1 103 ? -0.260 11.989 4.242 1.00 97.69 103 ALA A CA 1
ATOM 801 C C . ALA A 1 103 ? -1.229 11.604 3.108 1.00 97.69 103 ALA A C 1
ATOM 803 O O . ALA A 1 103 ? -2.101 12.399 2.748 1.00 97.69 103 ALA A O 1
ATOM 804 N N . LYS A 1 104 ? -1.140 10.381 2.564 1.00 98.00 104 LYS A N 1
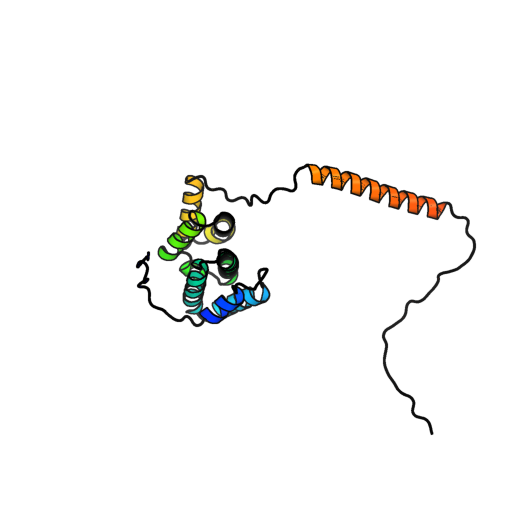ATOM 805 C CA . LYS A 1 104 ? -2.126 9.879 1.590 1.00 98.00 104 LYS A CA 1
ATOM 806 C C . LYS A 1 104 ? -3.498 9.664 2.216 1.00 98.00 104 LYS A C 1
ATOM 808 O O . LYS A 1 104 ? -4.501 10.010 1.600 1.00 98.00 104 LYS A O 1
ATOM 813 N N . ALA A 1 105 ? -3.548 9.188 3.454 1.00 97.44 105 ALA A N 1
ATOM 814 C CA . ALA A 1 105 ? -4.783 8.991 4.195 1.00 97.44 105 ALA A CA 1
ATOM 815 C C . ALA A 1 105 ? -5.447 10.304 4.646 1.00 97.44 105 ALA A C 1
ATOM 817 O O . ALA A 1 105 ? -6.656 10.294 4.857 1.00 97.44 105 ALA A O 1
ATOM 818 N N . THR A 1 106 ? -4.731 11.422 4.806 1.00 96.88 106 THR A N 1
ATOM 819 C CA . THR A 1 106 ? -5.295 12.661 5.392 1.00 96.88 106 THR A CA 1
ATOM 820 C C . THR A 1 106 ? -5.316 13.867 4.452 1.00 96.88 106 THR A C 1
ATOM 822 O O . THR A 1 106 ? -6.230 14.682 4.544 1.00 96.88 106 THR A O 1
ATOM 825 N N . HIS A 1 107 ? -4.353 13.988 3.534 1.00 95.31 107 HIS A N 1
ATOM 826 C CA . HIS A 1 107 ? -4.125 15.203 2.736 1.00 95.31 107 HIS A CA 1
ATOM 827 C C . HIS A 1 107 ? -4.283 14.998 1.220 1.00 95.31 107 HIS A C 1
ATOM 829 O O . HIS A 1 107 ? -3.899 15.865 0.438 1.00 95.31 107 HIS A O 1
ATOM 835 N N . SER A 1 108 ? -4.829 13.860 0.785 1.00 95.56 108 SER A N 1
ATOM 836 C CA . SER A 1 108 ? -5.090 13.572 -0.635 1.00 95.56 108 SER A CA 1
ATOM 837 C C . SER A 1 108 ? -6.558 13.773 -1.019 1.00 95.56 108 SER A C 1
ATOM 839 O O . SER A 1 108 ? -7.406 14.079 -0.180 1.00 95.56 108 SER A O 1
ATOM 841 N N . THR A 1 109 ? -6.874 13.600 -2.306 1.00 95.75 109 THR A N 1
ATOM 842 C CA . THR A 1 109 ? -8.261 13.607 -2.791 1.00 95.75 109 THR A CA 1
ATOM 843 C C . THR A 1 109 ? -9.096 12.545 -2.073 1.00 95.75 109 THR A C 1
ATOM 845 O O . THR A 1 109 ? -8.565 11.530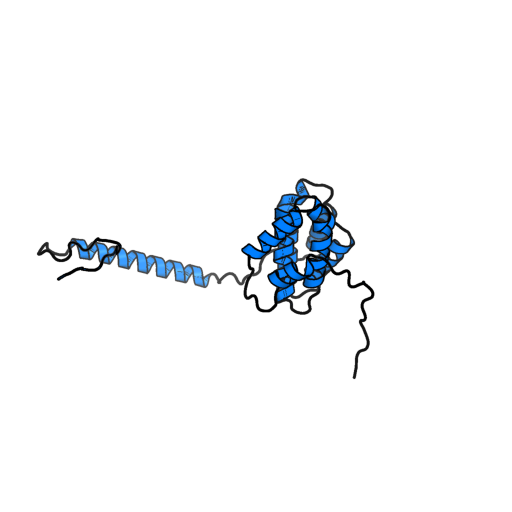 -1.616 1.00 95.75 109 THR A O 1
ATOM 848 N N . ARG A 1 110 ? -10.418 12.759 -1.998 1.00 95.00 110 ARG A N 1
ATOM 849 C CA . ARG A 1 110 ? -11.337 11.892 -1.240 1.00 95.00 110 ARG A CA 1
ATOM 850 C C . ARG A 1 110 ? -11.131 10.404 -1.545 1.00 95.00 110 ARG A C 1
ATOM 852 O O . ARG A 1 110 ? -10.914 9.633 -0.621 1.00 95.00 110 ARG A O 1
ATOM 859 N N . LEU A 1 111 ? -11.116 10.034 -2.827 1.00 95.75 111 LEU A N 1
ATOM 860 C CA . LEU A 1 111 ? -10.980 8.638 -3.255 1.00 95.75 111 LEU A CA 1
ATOM 861 C C . LEU A 1 111 ? -9.625 8.025 -2.872 1.00 95.75 111 LEU A C 1
ATOM 863 O O . LEU A 1 111 ? -9.573 6.883 -2.422 1.00 95.75 111 LEU A O 1
ATOM 867 N N . VAL A 1 112 ? -8.530 8.779 -3.014 1.00 97.69 112 VAL A N 1
ATOM 868 C CA . VAL A 1 112 ? -7.183 8.317 -2.633 1.00 97.69 112 VAL A CA 1
ATOM 869 C C . VAL A 1 112 ? -7.103 8.115 -1.122 1.00 97.69 112 VAL A C 1
ATOM 871 O O . VAL A 1 112 ? -6.617 7.081 -0.662 1.00 97.69 112 VAL A O 1
ATOM 874 N N . ALA A 1 113 ? -7.615 9.073 -0.350 1.00 97.62 113 ALA A N 1
ATOM 875 C CA . ALA A 1 113 ? -7.631 9.003 1.104 1.00 97.62 113 ALA A CA 1
ATOM 876 C C . ALA A 1 113 ? -8.493 7.837 1.610 1.00 97.62 113 ALA A C 1
ATOM 878 O O . ALA A 1 113 ? -8.035 7.059 2.445 1.00 97.62 113 ALA A O 1
ATOM 879 N N . GLU A 1 114 ? -9.702 7.666 1.069 1.00 96.62 114 GLU A N 1
ATOM 880 C CA . GLU A 1 114 ? -10.602 6.550 1.387 1.00 96.62 114 GLU A CA 1
ATOM 881 C C . GLU A 1 114 ? -9.954 5.198 1.061 1.00 96.62 114 GLU A C 1
ATOM 883 O O . GLU A 1 114 ? -9.869 4.341 1.941 1.00 96.62 114 GLU A O 1
ATOM 888 N N . LYS A 1 115 ? -9.408 5.019 -0.153 1.00 97.12 115 LYS A N 1
ATOM 889 C CA . LYS A 1 115 ? -8.719 3.777 -0.546 1.00 97.12 115 LYS A CA 1
ATOM 890 C C . LYS A 1 115 ? -7.529 3.474 0.364 1.00 97.12 115 LYS A C 1
ATOM 892 O O . LYS A 1 115 ? -7.376 2.338 0.803 1.00 97.12 115 LYS A O 1
ATOM 897 N N . THR A 1 116 ? -6.726 4.487 0.695 1.00 98.31 116 THR A N 1
ATOM 898 C CA . THR A 1 116 ? -5.576 4.334 1.602 1.00 98.31 116 THR A CA 1
ATOM 899 C C . THR A 1 116 ? -6.021 3.859 2.986 1.00 98.31 116 THR A C 1
ATOM 901 O O . THR A 1 116 ? -5.443 2.923 3.531 1.00 98.31 116 THR A O 1
ATOM 904 N N . ARG A 1 117 ? -7.075 4.460 3.551 1.00 97.81 117 ARG A N 1
ATOM 905 C CA . ARG A 1 117 ? -7.607 4.076 4.867 1.00 97.81 117 ARG A CA 1
ATOM 906 C C . ARG A 1 117 ? -8.172 2.659 4.867 1.00 97.81 117 ARG A C 1
ATOM 908 O O . ARG A 1 117 ? -7.828 1.889 5.758 1.00 97.81 117 ARG A O 1
ATOM 915 N N . MET A 1 118 ? -8.971 2.298 3.862 1.00 96.56 118 MET A N 1
ATOM 916 C CA . MET A 1 118 ? -9.520 0.941 3.722 1.00 96.56 118 MET A CA 1
ATOM 917 C C . MET A 1 118 ? -8.412 -0.112 3.635 1.00 96.56 118 MET A C 1
ATOM 919 O O . MET A 1 118 ? -8.473 -1.146 4.296 1.00 96.56 118 MET A O 1
ATOM 923 N N . MET A 1 119 ? -7.366 0.174 2.860 1.00 97.06 119 MET A N 1
ATOM 924 C CA . MET A 1 119 ? -6.193 -0.686 2.737 1.00 97.06 119 MET A CA 1
ATOM 925 C C . MET A 1 119 ? -5.475 -0.857 4.087 1.00 97.06 119 MET A C 1
ATOM 927 O O . MET A 1 119 ? -5.226 -1.986 4.501 1.00 97.06 119 MET A O 1
ATOM 931 N N . ILE A 1 120 ? -5.221 0.237 4.815 1.00 97.19 120 ILE A N 1
ATOM 932 C CA . ILE A 1 120 ? -4.600 0.197 6.151 1.00 97.19 120 ILE A CA 1
ATOM 933 C C . ILE A 1 120 ? -5.449 -0.618 7.137 1.00 97.19 120 ILE A C 1
ATOM 935 O O . ILE A 1 120 ? -4.902 -1.440 7.871 1.00 97.19 120 ILE A O 1
ATOM 939 N N . GLN A 1 121 ? -6.771 -0.415 7.156 1.00 96.44 121 GLN A N 1
ATOM 940 C CA . GLN A 1 121 ? -7.674 -1.188 8.011 1.00 96.44 121 GLN A CA 1
ATOM 941 C C . GLN A 1 121 ? -7.556 -2.685 7.711 1.00 96.44 121 GLN A C 1
ATOM 943 O O . GLN A 1 121 ? -7.306 -3.475 8.622 1.00 96.44 121 GLN A O 1
ATOM 948 N N . LYS A 1 122 ? -7.663 -3.061 6.430 1.00 95.56 122 LYS A N 1
ATOM 949 C CA . LYS A 1 122 ? -7.546 -4.452 5.980 1.00 95.56 122 LYS A CA 1
ATOM 950 C C . LYS A 1 122 ? -6.232 -5.083 6.446 1.00 95.56 122 LYS A C 1
ATOM 952 O O . LYS A 1 122 ? -6.237 -6.190 6.977 1.00 95.56 122 LYS A O 1
ATOM 957 N N . TRP A 1 123 ? -5.118 -4.365 6.301 1.00 95.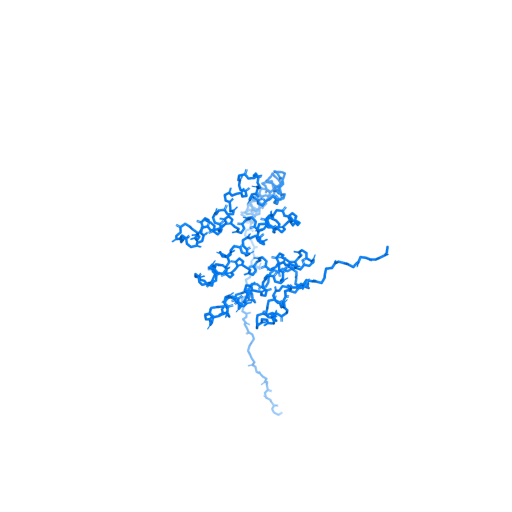94 123 TRP A N 1
ATOM 958 C CA . TRP A 1 123 ? -3.800 -4.852 6.714 1.00 95.94 123 TRP A CA 1
ATOM 959 C C . TRP A 1 123 ? -3.701 -5.105 8.221 1.00 95.94 123 TRP A C 1
ATOM 961 O O . TRP A 1 123 ? -3.106 -6.087 8.670 1.00 95.94 123 TRP A O 1
ATOM 971 N N . VAL A 1 124 ? -4.301 -4.224 9.025 1.00 94.75 124 VAL A N 1
ATOM 972 C CA . VAL A 1 124 ? -4.322 -4.378 10.483 1.00 94.75 124 VAL A CA 1
ATOM 973 C C . VAL A 1 124 ? -5.192 -5.555 10.911 1.00 94.75 124 VAL A C 1
ATOM 975 O O . VAL A 1 124 ? -4.845 -6.271 11.852 1.00 94.75 124 VAL A O 1
ATOM 978 N N . GLU A 1 125 ? -6.311 -5.772 10.229 1.00 92.19 125 GLU A N 1
ATOM 979 C CA . GLU A 1 125 ? -7.246 -6.847 10.543 1.00 92.19 125 GLU A CA 1
ATOM 980 C C . GLU A 1 125 ? -6.708 -8.236 10.187 1.00 92.19 125 GLU A C 1
ATOM 982 O O . GLU A 1 125 ? -7.003 -9.184 10.926 1.00 92.19 125 GLU A O 1
ATOM 987 N N . ASN A 1 126 ? -5.899 -8.337 9.130 1.00 90.62 126 ASN A N 1
ATOM 988 C CA . ASN A 1 126 ? -5.434 -9.607 8.578 1.00 90.62 126 ASN A CA 1
ATOM 989 C C . ASN A 1 126 ? -4.002 -9.961 9.011 1.00 90.62 126 ASN A C 1
ATOM 991 O O . ASN A 1 126 ? -3.778 -11.025 9.588 1.00 90.62 126 ASN A O 1
ATOM 995 N N . GLU A 1 127 ? -3.021 -9.089 8.760 1.00 87.94 127 GLU A N 1
ATOM 996 C CA . GLU A 1 127 ? -1.601 -9.424 8.927 1.00 87.94 127 GLU A CA 1
ATOM 997 C C . GLU A 1 127 ? -0.994 -8.897 10.233 1.00 87.94 127 GLU A C 1
ATOM 999 O O . GLU A 1 127 ? -0.244 -9.620 10.894 1.00 87.94 127 GLU A O 1
ATOM 1004 N N . CYS A 1 128 ? -1.311 -7.663 10.645 1.00 80.88 128 CYS A N 1
ATOM 1005 C CA . CYS A 1 128 ? -0.619 -7.023 11.776 1.00 80.88 128 CYS A CA 1
ATOM 1006 C C . CYS A 1 128 ? -0.936 -7.651 13.143 1.00 80.88 128 CYS A C 1
ATOM 1008 O O . CYS A 1 128 ? -0.199 -7.424 14.099 1.00 80.88 128 CYS A O 1
ATOM 1010 N N . LYS A 1 129 ? -2.008 -8.448 13.266 1.00 80.75 129 LYS A N 1
ATOM 1011 C CA . LYS A 1 129 ? -2.318 -9.194 14.503 1.00 80.75 129 LYS A CA 1
ATOM 1012 C C . LYS A 1 129 ? -1.279 -10.271 14.817 1.00 80.75 129 LYS A C 1
ATOM 1014 O O . LYS A 1 129 ? -1.100 -10.618 15.980 1.00 80.75 129 LYS A O 1
ATOM 1019 N N . SER A 1 130 ? -0.613 -10.783 13.786 1.00 78.25 130 SER A N 1
ATOM 1020 C CA . SER A 1 130 ? 0.303 -11.920 13.890 1.00 78.25 130 SER A CA 1
ATOM 1021 C C . SER A 1 130 ? 1.774 -11.500 13.958 1.00 78.25 130 SER A C 1
ATOM 1023 O O . SER A 1 130 ? 2.626 -12.340 14.232 1.00 78.25 130 SER A O 1
ATOM 1025 N N . ASP A 1 131 ? 2.091 -10.221 13.713 1.00 82.25 131 ASP A N 1
ATOM 1026 C CA . ASP A 1 131 ? 3.468 -9.738 13.579 1.00 82.25 131 ASP A CA 1
ATOM 1027 C C . ASP A 1 131 ? 3.687 -8.377 14.267 1.00 82.25 131 ASP A C 1
ATOM 1029 O O . ASP A 1 131 ? 3.229 -7.327 13.809 1.00 82.25 131 ASP A O 1
ATOM 1033 N N . ALA A 1 132 ? 4.456 -8.387 15.361 1.00 84.81 132 ALA A N 1
ATOM 1034 C CA . ALA A 1 132 ? 4.790 -7.192 16.138 1.00 84.81 132 ALA A CA 1
ATOM 1035 C C . ALA A 1 132 ? 5.680 -6.185 15.380 1.00 84.81 132 ALA A C 1
ATOM 1037 O O . ALA A 1 132 ? 5.700 -4.996 15.721 1.00 84.81 132 ALA A O 1
ATOM 1038 N N . SER A 1 133 ? 6.397 -6.619 14.336 1.00 85.25 133 SER A N 1
ATOM 1039 C CA . SER A 1 133 ? 7.224 -5.732 13.505 1.00 85.25 133 SER A CA 1
ATOM 1040 C C . SER A 1 133 ? 6.391 -4.767 12.647 1.00 85.25 133 SER A C 1
ATOM 1042 O O . SER A 1 133 ? 6.900 -3.748 12.175 1.00 85.25 133 SER A O 1
ATOM 1044 N N . LEU A 1 134 ? 5.086 -5.027 12.519 1.00 92.12 134 LEU A N 1
ATOM 1045 C CA . LEU A 1 134 ? 4.119 -4.200 11.788 1.00 92.12 134 LEU A CA 1
ATOM 1046 C C . LEU A 1 134 ? 3.376 -3.205 12.697 1.00 92.12 134 LEU A C 1
ATOM 1048 O O . LEU A 1 134 ? 2.375 -2.597 12.309 1.00 92.12 134 LEU A O 1
ATOM 1052 N N . SER A 1 135 ? 3.874 -3.008 13.921 1.00 92.69 135 SER A N 1
ATOM 1053 C CA . SER A 1 135 ? 3.264 -2.136 14.932 1.00 92.69 135 SER A CA 1
ATOM 1054 C C . SER A 1 135 ? 3.109 -0.679 14.489 1.00 92.69 135 SER A C 1
ATOM 1056 O O . SER A 1 135 ? 2.171 -0.016 14.936 1.00 92.69 135 SER A O 1
ATOM 1058 N N . LEU A 1 136 ? 3.954 -0.172 13.585 1.00 95.50 136 LEU A N 1
ATOM 1059 C CA . LEU A 1 136 ? 3.810 1.187 13.055 1.00 95.50 136 LEU A CA 1
ATOM 1060 C C . LEU A 1 136 ? 2.550 1.344 12.194 1.00 95.50 136 LEU A C 1
ATOM 1062 O O . LEU A 1 136 ? 1.839 2.334 12.347 1.00 95.50 136 LEU A O 1
ATOM 1066 N N . VAL A 1 137 ? 2.218 0.350 11.362 1.00 96.56 137 VAL A N 1
ATOM 1067 C CA . VAL A 1 137 ? 0.967 0.336 10.580 1.00 96.56 137 VAL A CA 1
ATOM 1068 C C . VAL A 1 137 ? -0.242 0.277 11.516 1.00 96.56 137 VAL A C 1
ATOM 1070 O O . VAL A 1 137 ? -1.195 1.040 11.362 1.00 96.56 137 VAL A O 1
ATOM 1073 N N . ALA A 1 138 ? -0.183 -0.577 12.543 1.00 95.38 138 ALA A N 1
ATOM 1074 C CA . ALA A 1 138 ? -1.241 -0.669 13.549 1.00 95.38 138 ALA A CA 1
ATOM 1075 C C . ALA A 1 138 ? -1.421 0.639 14.340 1.00 95.38 138 ALA A C 1
ATOM 1077 O O . ALA A 1 138 ? -2.543 1.013 14.679 1.00 95.38 138 ALA A O 1
ATOM 1078 N N . SER A 1 139 ? -0.326 1.346 14.622 1.00 96.50 139 SER A N 1
ATOM 1079 C CA . SER A 1 139 ? -0.352 2.638 15.316 1.00 96.50 139 SER A CA 1
ATOM 1080 C C . SER A 1 139 ? -0.926 3.734 14.423 1.00 96.50 139 SER A C 1
ATOM 1082 O O . SER A 1 139 ? -1.775 4.496 14.875 1.00 96.50 139 SER A O 1
ATOM 1084 N N . LEU A 1 140 ? -0.545 3.758 13.140 1.00 97.25 140 LEU A N 1
ATOM 1085 C CA . LEU A 1 140 ? -1.132 4.652 12.144 1.00 97.25 140 LEU A CA 1
ATOM 1086 C C . LEU A 1 140 ? -2.654 4.474 12.068 1.00 97.25 140 LEU A C 1
ATOM 1088 O O . LEU A 1 140 ? -3.383 5.458 12.146 1.00 97.25 140 LEU A O 1
ATOM 1092 N N . TYR A 1 141 ? -3.139 3.233 11.982 1.00 97.25 141 TYR A N 1
ATOM 1093 C CA . TYR A 1 141 ? -4.576 2.945 11.985 1.00 97.25 141 TYR A CA 1
ATOM 1094 C C . TYR A 1 141 ? -5.277 3.501 13.230 1.00 97.25 141 TYR A C 1
ATOM 1096 O O . TYR A 1 141 ? -6.268 4.217 13.110 1.00 97.25 141 TYR A O 1
ATOM 1104 N N . LYS A 1 142 ? -4.740 3.228 14.426 1.00 96.31 142 LYS A N 1
ATOM 1105 C CA . LYS A 1 142 ? -5.313 3.722 15.689 1.00 96.31 142 LYS A CA 1
ATOM 1106 C C . LYS A 1 142 ? -5.362 5.247 15.750 1.00 96.31 142 LYS A C 1
ATOM 1108 O O . LYS A 1 142 ? -6.369 5.785 16.197 1.00 96.31 142 LYS A O 1
ATOM 1113 N N . ASN A 1 143 ? -4.317 5.927 15.281 1.00 97.31 143 ASN A N 1
ATOM 1114 C CA . ASN A 1 143 ? -4.277 7.388 15.233 1.00 97.31 143 ASN A CA 1
ATOM 1115 C C . ASN A 1 143 ? -5.344 7.938 14.281 1.00 97.31 143 ASN A C 1
ATOM 1117 O O . ASN A 1 143 ? -6.104 8.818 14.659 1.00 97.31 143 ASN A O 1
ATOM 1121 N N . LEU A 1 144 ? -5.477 7.356 13.085 1.00 97.12 144 LEU A N 1
ATOM 1122 C CA . LEU A 1 144 ? -6.510 7.758 12.127 1.00 97.12 144 LEU A CA 1
ATOM 1123 C C . LEU A 1 144 ? -7.933 7.551 12.682 1.00 97.12 144 LEU A C 1
ATOM 1125 O O . LEU A 1 144 ? -8.814 8.374 12.445 1.00 97.12 144 LEU A O 1
ATOM 1129 N N . VAL A 1 145 ? -8.167 6.475 13.440 1.00 96.31 145 VAL A N 1
ATOM 1130 C CA . VAL A 1 145 ? -9.445 6.255 14.138 1.00 96.31 145 VAL A CA 1
ATOM 1131 C C . VAL A 1 145 ? -9.662 7.304 15.233 1.00 96.31 145 VAL A C 1
ATOM 1133 O O . VAL A 1 145 ? -10.753 7.860 15.329 1.00 96.31 145 VAL A O 1
ATOM 1136 N N . ALA A 1 146 ? -8.638 7.592 16.041 1.00 96.88 146 ALA A N 1
ATOM 1137 C CA . ALA A 1 146 ? -8.709 8.587 17.111 1.00 96.88 146 ALA A CA 1
ATOM 1138 C C . ALA A 1 146 ? -8.975 10.006 16.579 1.00 96.88 146 ALA A C 1
ATOM 1140 O O . ALA A 1 146 ? -9.731 10.757 17.190 1.00 96.88 146 ALA A O 1
ATOM 1141 N N . ASP A 1 147 ? -8.428 10.330 15.408 1.00 96.19 147 ASP A N 1
ATOM 1142 C CA . ASP A 1 147 ? -8.651 11.594 14.700 1.00 96.19 147 ASP A CA 1
ATOM 1143 C C . ASP A 1 147 ? -10.039 11.670 14.022 1.00 96.19 147 ASP A C 1
ATOM 1145 O O . ASP A 1 147 ? -10.403 12.704 13.460 1.00 96.19 147 ASP A O 1
ATOM 1149 N N . GLY A 1 148 ? -10.835 10.593 14.066 1.00 93.38 148 GLY A N 1
ATOM 1150 C CA . GLY A 1 148 ? -12.215 10.562 13.574 1.00 93.38 148 GLY A CA 1
ATOM 1151 C C . GLY A 1 148 ? -12.368 10.288 12.075 1.00 93.38 148 GLY A C 1
ATOM 1152 O O . GLY A 1 148 ? -13.427 10.564 11.506 1.00 93.38 148 GLY A O 1
ATOM 1153 N N . TYR A 1 149 ? -11.346 9.748 11.404 1.00 95.12 149 TYR A N 1
ATOM 1154 C CA . TYR A 1 149 ? -11.455 9.402 9.987 1.00 95.12 149 TYR A CA 1
ATOM 1155 C C . TYR A 1 149 ? -12.347 8.170 9.758 1.00 95.12 149 TYR A C 1
ATOM 1157 O O . TYR A 1 149 ? -12.287 7.186 10.491 1.00 95.12 149 TYR A O 1
ATOM 1165 N N . SER A 1 150 ? -13.158 8.208 8.694 1.00 89.19 150 SER A N 1
ATOM 1166 C CA . SER A 1 150 ? -13.978 7.066 8.262 1.00 89.19 150 SER A CA 1
ATOM 1167 C C . SER A 1 150 ? -13.177 6.078 7.411 1.00 89.19 150 SER A C 1
ATOM 1169 O O . SER A 1 150 ? -12.330 6.482 6.606 1.00 89.19 150 SER A O 1
ATOM 1171 N N . PHE A 1 151 ? -13.515 4.796 7.560 1.00 89.50 151 PHE A N 1
ATOM 1172 C CA . PHE A 1 151 ? -12.926 3.656 6.853 1.00 89.50 151 PHE A CA 1
ATOM 1173 C C . PHE A 1 151 ? -13.944 2.882 5.995 1.00 89.50 151 PHE A C 1
ATOM 1175 O O . PHE A 1 151 ? -13.611 1.862 5.405 1.00 89.50 151 PHE A O 1
ATOM 1182 N N . SER A 1 152 ? -15.188 3.362 5.898 1.00 82.06 152 SER A N 1
ATOM 1183 C CA . SER A 1 152 ? -16.193 2.786 4.997 1.00 82.06 152 SER A CA 1
ATOM 1184 C C . SER A 1 152 ? -16.101 3.424 3.614 1.00 82.06 152 SER A C 1
ATOM 1186 O O . SER A 1 152 ? -15.984 4.646 3.508 1.00 82.06 152 SER A O 1
ATOM 1188 N N . SER A 1 153 ? -16.257 2.619 2.558 1.00 64.12 153 SER A N 1
ATOM 1189 C CA . SER A 1 153 ? -16.537 3.150 1.225 1.00 64.12 153 SER A CA 1
ATOM 1190 C C . SER A 1 153 ? -17.930 3.776 1.239 1.00 64.12 153 SER A C 1
ATOM 1192 O O . SER A 1 153 ? -18.940 3.072 1.324 1.00 64.12 153 SER A O 1
ATOM 1194 N N . ASN A 1 154 ? -18.002 5.105 1.191 1.00 52.66 154 ASN A N 1
ATOM 1195 C CA . ASN A 1 154 ? -19.238 5.807 0.869 1.00 52.66 154 ASN A CA 1
ATOM 1196 C C . ASN A 1 154 ? -19.421 5.778 -0.652 1.00 52.66 154 ASN A C 1
ATOM 1198 O O . ASN A 1 154 ? -19.486 6.822 -1.303 1.00 52.66 154 ASN A O 1
ATOM 1202 N N . GLU A 1 155 ? -19.523 4.583 -1.239 1.00 50.50 155 GLU A N 1
ATOM 1203 C CA . GLU A 1 155 ? -20.281 4.509 -2.479 1.00 50.50 155 GLU A CA 1
ATOM 1204 C C . GLU A 1 155 ? -21.680 5.031 -2.144 1.00 50.50 155 GLU A C 1
ATOM 1206 O O . GLU A 1 155 ? -22.212 4.688 -1.076 1.00 50.50 155 GLU A O 1
ATOM 1211 N N . PRO A 1 156 ? -22.289 5.893 -2.976 1.00 44.59 156 PRO A N 1
ATOM 1212 C CA . PRO A 1 156 ? -23.705 6.146 -2.838 1.00 44.59 156 PRO A CA 1
ATOM 1213 C C . PRO A 1 156 ? -24.367 4.777 -2.931 1.00 44.59 156 PRO A C 1
ATOM 1215 O O . PRO A 1 156 ? -24.466 4.202 -4.013 1.00 44.59 156 PRO A O 1
ATOM 1218 N N . LYS A 1 157 ? -24.771 4.227 -1.777 1.00 43.28 157 LYS A N 1
ATOM 1219 C CA . LYS A 1 157 ? -25.682 3.096 -1.723 1.00 43.28 157 LYS A CA 1
ATOM 1220 C C . LYS A 1 157 ? -26.799 3.517 -2.649 1.00 43.28 157 LYS A C 1
ATOM 1222 O O . LYS A 1 157 ? -27.476 4.500 -2.346 1.00 43.28 157 LYS A O 1
ATOM 1227 N N . LYS A 1 158 ? -26.910 2.834 -3.790 1.00 44.84 158 LYS A N 1
ATOM 1228 C CA . LYS A 1 158 ? -28.091 2.847 -4.645 1.00 44.84 158 LYS A CA 1
ATOM 1229 C C . LYS A 1 158 ? -29.265 2.863 -3.672 1.00 44.84 158 LYS A C 1
ATOM 1231 O O . LYS A 1 158 ? -29.405 1.950 -2.852 1.00 44.84 158 LYS A O 1
ATOM 1236 N N . SER A 1 159 ? -29.895 4.031 -3.575 1.00 43.03 159 SER A N 1
ATOM 1237 C CA . SER A 1 159 ? -30.762 4.381 -2.456 1.00 43.03 159 SER A CA 1
ATOM 1238 C C . SER A 1 159 ? -31.884 3.349 -2.381 1.00 43.03 159 SER A C 1
ATOM 1240 O O . SER A 1 159 ? -32.144 2.641 -3.353 1.00 43.03 159 SER A O 1
ATOM 1242 N N . SER A 1 160 ? -32.529 3.209 -1.224 1.00 50.09 160 SER A N 1
ATOM 1243 C CA . SER A 1 160 ? -33.602 2.228 -0.981 1.00 50.09 160 SER A CA 1
ATOM 1244 C C . SER A 1 160 ? -34.619 2.082 -2.127 1.00 50.09 160 SER A C 1
ATOM 1246 O O . SER A 1 160 ? -35.102 0.981 -2.344 1.00 50.09 160 SER A O 1
ATOM 1248 N N . LEU A 1 161 ? -34.821 3.139 -2.922 1.00 53.75 161 LEU A N 1
ATOM 1249 C CA . LEU A 1 161 ? -35.574 3.163 -4.179 1.00 53.75 161 LEU A CA 1
ATOM 1250 C C . LEU A 1 161 ? -35.242 2.016 -5.152 1.00 53.75 161 LEU A C 1
ATOM 1252 O O . LEU A 1 161 ? -36.142 1.448 -5.752 1.00 53.75 161 LEU A O 1
ATOM 1256 N N . THR A 1 162 ? -33.970 1.636 -5.308 1.00 53.38 162 THR A N 1
ATOM 1257 C CA . THR A 1 162 ? -33.596 0.531 -6.216 1.00 53.38 162 THR A CA 1
ATOM 1258 C C . THR A 1 162 ? -34.013 -0.846 -5.714 1.00 53.38 162 THR A C 1
ATOM 1260 O O . THR A 1 162 ? -34.270 -1.706 -6.540 1.00 53.38 162 THR A O 1
ATOM 1263 N N . ARG A 1 163 ? -34.120 -1.063 -4.395 1.00 56.88 163 ARG A N 1
ATOM 1264 C CA . ARG A 1 163 ? -34.568 -2.356 -3.847 1.00 56.88 163 ARG A CA 1
ATOM 1265 C C . ARG A 1 163 ? -36.064 -2.573 -4.057 1.00 56.88 163 ARG A C 1
ATOM 1267 O O . ARG A 1 163 ? -36.463 -3.692 -4.348 1.00 56.88 163 ARG A O 1
ATOM 1274 N N . ASP A 1 164 ? -36.846 -1.503 -3.953 1.00 56.44 164 ASP A N 1
ATOM 1275 C CA . ASP A 1 164 ? -38.289 -1.555 -4.184 1.00 56.44 164 ASP A CA 1
ATOM 1276 C C . ASP A 1 164 ? -38.597 -1.763 -5.678 1.00 56.44 164 ASP A C 1
ATOM 1278 O O . ASP A 1 164 ? -39.429 -2.598 -6.018 1.00 56.44 164 ASP A O 1
ATOM 1282 N N . ILE A 1 165 ? -37.846 -1.105 -6.574 1.00 62.44 165 ILE A N 1
ATOM 1283 C CA . ILE A 1 165 ? -37.966 -1.309 -8.030 1.00 62.44 165 ILE A CA 1
ATOM 1284 C C . ILE A 1 165 ? -37.556 -2.738 -8.427 1.00 62.44 165 ILE A C 1
ATOM 1286 O O . ILE A 1 165 ? -38.255 -3.375 -9.207 1.00 62.44 165 ILE A O 1
ATOM 1290 N N . GLN A 1 166 ? -36.467 -3.277 -7.863 1.00 65.44 166 GLN A N 1
ATOM 1291 C CA . GLN A 1 166 ? -36.027 -4.641 -8.180 1.00 65.44 166 GLN A CA 1
ATOM 1292 C C . GLN A 1 166 ? -37.015 -5.712 -7.704 1.00 65.44 166 GLN A C 1
ATOM 1294 O O . GLN A 1 166 ? -37.216 -6.699 -8.402 1.00 65.44 166 GLN A O 1
ATOM 1299 N N . ALA A 1 167 ? -37.647 -5.515 -6.543 1.00 74.38 167 ALA A N 1
ATOM 1300 C CA . ALA A 1 167 ? -38.636 -6.454 -6.020 1.00 74.38 167 ALA A CA 1
ATOM 1301 C C . ALA A 1 167 ? -39.910 -6.495 -6.884 1.00 74.38 167 ALA A C 1
ATOM 1303 O O . ALA A 1 167 ? -40.480 -7.565 -7.090 1.00 74.38 167 ALA A O 1
ATOM 1304 N N . GLU A 1 168 ? -40.340 -5.347 -7.415 1.00 77.94 168 GLU A N 1
ATOM 1305 C CA . GLU A 1 168 ? -41.499 -5.265 -8.309 1.00 77.94 168 GLU A CA 1
ATOM 1306 C C . GLU A 1 168 ? -41.200 -5.852 -9.699 1.00 77.94 168 GLU A C 1
ATOM 1308 O O . GLU A 1 168 ? -42.029 -6.568 -10.263 1.00 77.94 168 GLU A O 1
ATOM 1313 N N . GLU A 1 169 ? -39.991 -5.634 -10.226 1.00 77.88 169 GLU A N 1
ATOM 1314 C CA . GLU A 1 169 ? -39.533 -6.269 -11.468 1.00 77.88 169 GLU A CA 1
ATOM 1315 C C . GLU A 1 169 ? -39.431 -7.799 -11.328 1.00 77.88 169 GLU A C 1
ATOM 1317 O O . GLU A 1 169 ? -39.875 -8.525 -12.221 1.00 77.88 169 GLU A O 1
ATOM 1322 N N . GLU A 1 170 ? -38.899 -8.304 -10.207 1.00 77.12 170 GLU A N 1
ATOM 1323 C CA . GLU A 1 170 ? -38.796 -9.744 -9.931 1.00 77.12 170 GLU A CA 1
ATOM 1324 C C . GLU A 1 170 ? -40.172 -10.423 -9.814 1.00 77.12 170 GLU A C 1
ATOM 1326 O O . GLU A 1 170 ? -40.362 -11.507 -10.375 1.00 77.12 170 GLU A O 1
ATOM 1331 N N . ASP A 1 171 ? -41.155 -9.787 -9.164 1.00 85.62 171 ASP A N 1
ATOM 1332 C CA . ASP A 1 171 ? -42.527 -10.313 -9.084 1.00 85.62 171 ASP A CA 1
ATOM 1333 C C . ASP A 1 171 ? -43.213 -10.329 -10.460 1.00 85.62 171 ASP A C 1
ATOM 1335 O O . ASP A 1 171 ? -43.820 -11.330 -10.861 1.00 85.62 171 ASP A O 1
ATOM 1339 N N . ALA A 1 172 ? -43.045 -9.258 -11.244 1.00 86.94 172 ALA A N 1
ATOM 1340 C CA . ALA A 1 172 ? -43.576 -9.178 -12.602 1.00 86.94 172 ALA A CA 1
ATOM 1341 C C . ALA A 1 172 ? -42.987 -10.268 -13.517 1.00 86.94 172 ALA A C 1
ATOM 1343 O O . ALA A 1 172 ? -43.720 -10.907 -14.282 1.00 86.94 172 ALA A O 1
ATOM 1344 N N . LEU A 1 173 ? -41.681 -10.529 -13.404 1.00 88.38 173 LEU A N 1
ATOM 1345 C CA . LEU A 1 173 ? -40.989 -11.601 -14.123 1.00 88.38 173 LEU A CA 1
ATOM 1346 C C . LEU A 1 173 ? -41.507 -12.986 -13.710 1.00 88.38 173 LEU A C 1
ATOM 1348 O O . LEU A 1 173 ? -41.837 -13.800 -14.577 1.00 88.38 173 LEU A O 1
ATOM 1352 N N . ALA A 1 174 ? -41.639 -13.250 -12.408 1.00 87.56 174 ALA A N 1
ATOM 1353 C CA . ALA A 1 174 ? -42.149 -14.524 -11.900 1.00 87.56 174 ALA A CA 1
ATOM 1354 C C . ALA A 1 174 ? -43.580 -14.799 -12.385 1.00 87.56 174 ALA A C 1
ATOM 1356 O O . ALA A 1 174 ? -43.904 -15.911 -12.817 1.00 87.56 174 ALA A O 1
ATOM 1357 N N . LYS A 1 175 ? -44.426 -13.766 -12.393 1.00 91.75 175 LYS A N 1
ATOM 1358 C CA . LYS A 1 175 ? -45.802 -13.861 -12.878 1.00 91.75 175 LYS A CA 1
ATOM 1359 C C . LYS A 1 175 ? -45.871 -14.136 -14.378 1.00 91.75 175 LYS A C 1
ATOM 1361 O O . LYS A 1 175 ? -46.676 -14.968 -14.793 1.00 91.75 175 LYS A O 1
ATOM 1366 N N . ALA A 1 176 ? -45.024 -13.496 -15.185 1.00 88.00 176 ALA A N 1
ATOM 1367 C CA . ALA A 1 176 ? -44.959 -13.737 -16.628 1.00 88.00 176 ALA A CA 1
ATOM 1368 C C . ALA A 1 176 ? -44.524 -15.176 -16.961 1.00 88.00 176 ALA A C 1
ATOM 1370 O O . ALA A 1 176 ? -45.092 -15.807 -17.857 1.00 88.00 176 ALA A O 1
ATOM 1371 N N . ILE A 1 177 ? -43.568 -15.728 -16.204 1.00 84.12 177 ILE A N 1
ATOM 1372 C CA . ILE A 1 177 ? -43.124 -17.124 -16.346 1.00 84.12 177 ILE A CA 1
ATOM 1373 C C . ILE A 1 177 ? -44.258 -18.088 -15.979 1.00 84.12 177 ILE A C 1
ATOM 1375 O O . ILE A 1 177 ? -44.531 -19.029 -16.723 1.00 84.12 177 ILE A O 1
ATOM 1379 N N . ALA A 1 178 ? -44.958 -17.836 -14.870 1.00 85.12 178 ALA A N 1
ATOM 1380 C CA . ALA A 1 178 ? -46.082 -18.665 -14.442 1.00 85.12 178 ALA A CA 1
ATOM 1381 C C . ALA A 1 178 ? -47.239 -18.645 -15.454 1.00 85.12 178 ALA A C 1
ATOM 1383 O O . ALA A 1 178 ? -47.801 -19.697 -15.759 1.00 85.12 178 ALA A O 1
ATOM 1384 N N . LEU A 1 179 ? -47.559 -17.473 -16.017 1.00 85.31 179 LEU A N 1
ATOM 1385 C CA . LEU A 1 179 ? -48.581 -17.344 -17.059 1.00 85.31 179 LEU A CA 1
ATOM 1386 C C . LEU A 1 179 ? -48.190 -18.126 -18.321 1.00 85.31 179 LEU A C 1
ATOM 1388 O O . LEU A 1 179 ? -49.015 -18.855 -18.865 1.00 85.31 179 LEU A O 1
ATOM 1392 N N . SER A 1 180 ? -46.914 -18.040 -18.718 1.00 81.62 180 SER A N 1
ATOM 1393 C CA . SER A 1 180 ? -46.372 -18.769 -19.871 1.00 81.62 180 SER A CA 1
ATOM 1394 C C . SER A 1 180 ? -46.437 -20.291 -19.679 1.00 81.62 180 SER A C 1
ATOM 1396 O O . SER A 1 180 ? -46.782 -21.014 -20.612 1.00 81.62 180 SER A O 1
ATOM 1398 N N . LEU A 1 181 ? -46.160 -20.797 -18.468 1.00 81.25 181 LEU A N 1
ATOM 1399 C CA . LEU A 1 181 ? -46.332 -22.222 -18.149 1.00 81.25 181 LEU A CA 1
ATOM 1400 C C . LEU A 1 181 ? -47.807 -22.645 -18.165 1.00 81.25 181 LEU A C 1
ATOM 1402 O O . LEU A 1 181 ? -48.138 -23.717 -18.665 1.00 81.25 181 LEU A O 1
ATOM 1406 N N . GLN A 1 182 ? -48.704 -21.808 -17.644 1.00 76.25 182 GLN A N 1
ATOM 1407 C CA . GLN A 1 182 ? -50.127 -22.134 -17.567 1.00 76.25 182 GLN A CA 1
ATOM 1408 C C . GLN A 1 182 ? -50.820 -22.108 -18.942 1.00 76.25 182 GLN A C 1
ATOM 1410 O O . GLN A 1 182 ? -51.770 -22.862 -19.165 1.00 76.25 182 GLN A O 1
ATOM 1415 N N . GLU A 1 183 ? -50.354 -21.267 -19.870 1.00 72.56 183 GLU A N 1
ATOM 1416 C CA . GLU A 1 183 ? -50.790 -21.278 -21.273 1.00 72.56 183 GLU A CA 1
ATOM 1417 C C . GLU A 1 183 ? -50.248 -22.485 -22.048 1.00 72.56 183 GLU A C 1
ATOM 1419 O O . GLU A 1 183 ? -50.975 -23.044 -22.872 1.00 72.56 183 GLU A O 1
ATOM 1424 N N . ALA A 1 184 ? -49.035 -22.956 -21.737 1.00 64.81 184 ALA A N 1
ATOM 1425 C CA . ALA A 1 184 ? -48.480 -24.171 -22.335 1.00 64.81 184 ALA A CA 1
ATOM 1426 C C . ALA A 1 184 ? -49.299 -25.432 -21.986 1.00 64.81 184 ALA A C 1
ATOM 1428 O O . ALA A 1 184 ? -49.473 -26.302 -22.840 1.00 64.81 184 ALA A O 1
ATOM 1429 N N . ASP A 1 185 ? -49.873 -25.502 -20.779 1.00 60.72 185 ASP A N 1
ATOM 1430 C CA . ASP A 1 185 ? -50.710 -26.630 -20.336 1.00 60.72 185 ASP A CA 1
ATOM 1431 C C . ASP A 1 185 ? -52.165 -26.579 -20.848 1.00 60.72 185 ASP A C 1
ATOM 1433 O O . ASP A 1 185 ? -52.876 -27.587 -20.802 1.00 60.72 185 ASP A O 1
ATOM 1437 N N . LYS A 1 186 ? -52.631 -25.432 -21.365 1.00 57.06 186 LYS A N 1
ATOM 1438 C CA . LYS A 1 186 ? -53.989 -25.272 -21.927 1.00 57.06 186 LYS A CA 1
ATOM 1439 C C . LYS A 1 186 ? -54.063 -25.435 -23.449 1.00 57.06 186 LYS A C 1
ATOM 1441 O O . LYS A 1 186 ? -55.167 -25.440 -23.997 1.00 57.06 186 LYS A O 1
ATOM 1446 N N . ALA A 1 187 ? -52.936 -25.595 -24.143 1.00 49.62 187 ALA A N 1
ATOM 1447 C CA . ALA A 1 187 ? -52.928 -25.839 -25.582 1.00 49.62 187 ALA A CA 1
ATOM 1448 C C . ALA A 1 187 ? -53.366 -27.288 -25.907 1.00 49.62 187 ALA A C 1
ATOM 1450 O O . ALA A 1 187 ? -52.810 -28.244 -25.356 1.00 49.62 187 ALA A O 1
ATOM 1451 N N . PRO A 1 188 ? -54.337 -27.511 -26.817 1.00 46.62 188 PRO A N 1
ATOM 1452 C CA . PRO A 1 188 ? -54.694 -28.858 -27.235 1.00 46.62 188 PRO A CA 1
ATOM 1453 C C . PRO A 1 188 ? -53.553 -29.471 -28.058 1.00 46.62 188 PRO A C 1
ATOM 1455 O O . PRO A 1 188 ? -52.978 -28.838 -28.942 1.00 46.62 188 PRO A O 1
ATOM 1458 N N . LYS A 1 189 ? -53.236 -30.741 -27.776 1.00 50.16 189 LYS A N 1
ATOM 1459 C CA . LYS A 1 189 ? -52.242 -31.534 -28.510 1.00 50.16 189 LYS A CA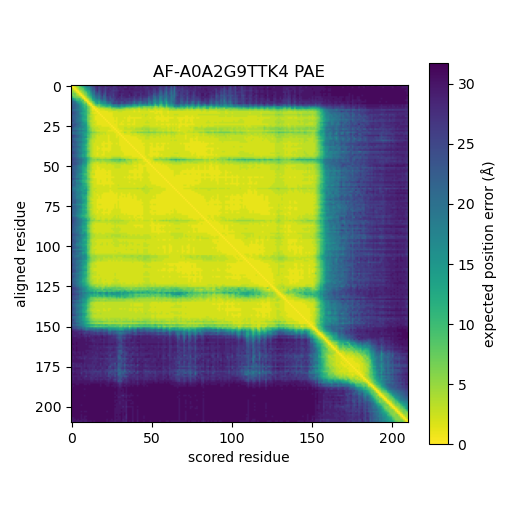 1
ATOM 1460 C C . LYS A 1 189 ? -52.651 -31.700 -29.979 1.00 50.16 189 LYS A C 1
ATOM 1462 O O . LYS A 1 189 ? -53.385 -32.634 -30.290 1.00 50.16 189 LYS A O 1
ATOM 1467 N N . THR A 1 190 ? -52.095 -30.903 -30.890 1.00 40.41 190 THR A N 1
ATOM 1468 C CA . THR A 1 190 ? -51.984 -31.279 -32.310 1.00 40.41 190 THR A CA 1
ATOM 1469 C C . THR A 1 190 ? -50.674 -30.807 -32.946 1.00 40.41 190 THR A C 1
ATOM 1471 O O . THR A 1 190 ? -50.358 -29.625 -32.951 1.00 40.41 190 THR A O 1
ATOM 1474 N N . SER A 1 191 ? -49.988 -31.792 -33.536 1.00 39.03 191 SER A N 1
ATOM 1475 C CA . SER A 1 191 ? -48.961 -31.757 -34.591 1.00 39.03 191 SER A CA 1
ATOM 1476 C C . SER A 1 191 ? -47.572 -31.149 -34.333 1.00 39.03 191 SER A C 1
ATOM 1478 O O . SER A 1 191 ? -47.368 -29.944 -34.307 1.00 39.03 191 SER A O 1
ATOM 1480 N N . LYS A 1 192 ? -46.610 -32.084 -34.297 1.00 48.78 192 LYS A N 1
ATOM 1481 C CA . LYS A 1 192 ? -45.183 -32.025 -34.657 1.00 48.78 192 LYS A CA 1
ATOM 1482 C C . LYS A 1 192 ? -44.737 -30.815 -35.498 1.00 48.78 192 LYS A C 1
ATOM 1484 O O . LYS A 1 192 ? -45.098 -30.735 -36.664 1.00 48.78 192 LYS A O 1
ATOM 1489 N N . LEU A 1 193 ? -43.850 -30.002 -34.927 1.00 44.66 193 LEU A N 1
ATOM 1490 C CA . LEU A 1 193 ? -42.815 -29.138 -35.534 1.00 44.66 193 LEU A CA 1
ATOM 1491 C C . LEU A 1 193 ? -42.281 -28.359 -34.321 1.00 44.66 193 LEU A C 1
ATOM 1493 O O . LEU A 1 193 ? -42.972 -27.498 -33.809 1.00 44.66 193 LEU A O 1
ATOM 1497 N N . TYR A 1 194 ? -41.237 -28.776 -33.617 1.00 34.84 194 TYR A N 1
ATOM 1498 C CA . TYR A 1 194 ? -39.847 -28.802 -34.038 1.00 34.84 194 TYR A CA 1
ATOM 1499 C C . TYR A 1 194 ? -39.148 -29.959 -33.328 1.00 34.84 194 TYR A C 1
ATOM 1501 O O . TYR A 1 194 ? -39.043 -29.981 -32.104 1.00 34.84 194 TYR A O 1
ATOM 1509 N N . GLN A 1 195 ? -38.646 -30.917 -34.098 1.00 40.25 195 GLN A N 1
ATOM 1510 C CA . GLN A 1 195 ? -37.672 -31.867 -33.595 1.00 40.25 195 GLN A CA 1
ATOM 1511 C C . GLN A 1 195 ? -36.452 -31.801 -34.500 1.00 40.25 195 GLN A C 1
ATOM 1513 O O . GLN A 1 195 ? -36.561 -31.999 -35.706 1.00 40.25 195 GLN A O 1
ATOM 1518 N N . SER A 1 196 ? -35.316 -31.569 -33.845 1.00 39.75 196 SER A N 1
ATOM 1519 C CA . SER A 1 196 ? -33.954 -31.763 -34.330 1.00 39.75 196 SER A CA 1
ATOM 1520 C C . SER A 1 196 ? -33.414 -30.727 -35.307 1.00 39.75 196 SER A C 1
ATOM 1522 O O . SER A 1 196 ? -33.726 -30.783 -36.486 1.00 39.75 196 SER A O 1
ATOM 1524 N N . LEU A 1 197 ? -32.482 -29.899 -34.822 1.00 38.22 197 LEU A N 1
ATOM 1525 C CA . LEU A 1 197 ? -31.114 -29.890 -35.354 1.00 38.22 197 LEU A CA 1
ATOM 1526 C C . LEU A 1 197 ? -30.124 -29.627 -34.204 1.00 38.22 197 LEU A C 1
ATOM 1528 O O . LEU A 1 197 ? -29.722 -28.500 -33.940 1.00 38.22 197 LEU A O 1
ATOM 1532 N N . ASN A 1 198 ? -29.746 -30.707 -33.516 1.00 41.34 198 ASN A N 1
ATOM 1533 C CA . ASN A 1 198 ? -28.460 -30.814 -32.829 1.00 41.34 198 ASN A CA 1
ATOM 1534 C C . ASN A 1 198 ? -27.496 -31.472 -33.817 1.00 41.34 198 ASN A C 1
ATOM 1536 O O . ASN A 1 198 ? -27.780 -32.602 -34.209 1.00 41.34 198 ASN A O 1
ATOM 1540 N N . THR A 1 199 ? -26.415 -30.799 -34.220 1.00 35.16 199 THR A N 1
ATOM 1541 C CA . THR A 1 199 ? -25.115 -31.339 -34.711 1.00 35.16 199 THR A CA 1
ATOM 1542 C C . THR A 1 199 ? -24.387 -30.238 -35.496 1.00 35.16 199 THR A C 1
ATOM 1544 O O . THR A 1 199 ? -25.045 -29.421 -36.123 1.00 35.16 199 THR A O 1
ATOM 1547 N N . THR A 1 200 ? -23.067 -30.123 -35.630 1.00 35.88 200 THR A N 1
ATOM 1548 C CA . THR A 1 200 ? -21.829 -30.618 -34.999 1.00 35.88 200 THR A CA 1
ATOM 1549 C C . THR A 1 200 ? -20.705 -29.906 -35.787 1.00 35.88 200 THR A C 1
ATOM 1551 O O . THR A 1 200 ? -20.914 -29.512 -36.932 1.00 35.88 200 THR A O 1
ATOM 1554 N N . TYR A 1 201 ? -19.539 -29.701 -35.170 1.00 32.59 201 TYR A N 1
ATOM 1555 C CA . TYR A 1 201 ? -18.320 -29.077 -35.718 1.00 32.59 201 TYR A CA 1
ATOM 1556 C C . TYR A 1 201 ? -17.983 -29.397 -37.194 1.00 32.59 201 TYR A C 1
ATOM 1558 O O . TYR A 1 201 ? -18.193 -30.530 -37.630 1.00 32.59 201 TYR A O 1
ATOM 1566 N N . PRO A 1 202 ? -17.342 -28.471 -37.941 1.00 38.72 202 PRO A N 1
ATOM 1567 C CA . PRO A 1 202 ? -16.843 -28.763 -39.277 1.00 38.72 202 PRO A CA 1
ATOM 1568 C C . PRO A 1 202 ? -15.449 -29.405 -39.215 1.00 38.72 202 PRO A C 1
ATOM 1570 O O . PRO A 1 202 ? -14.530 -28.870 -38.595 1.00 38.72 202 PRO A O 1
ATOM 1573 N N . SER A 1 203 ? -15.272 -30.532 -39.906 1.00 33.75 203 SER A N 1
ATOM 1574 C CA . SER A 1 203 ? -13.955 -31.024 -40.308 1.00 33.75 203 SER A CA 1
ATOM 1575 C C . SER A 1 203 ? -13.953 -31.380 -41.794 1.00 33.75 203 SER A C 1
ATOM 1577 O O . SER A 1 203 ? -14.926 -31.875 -42.356 1.00 33.75 203 SER A O 1
ATOM 1579 N N . THR A 1 204 ? -12.836 -31.014 -42.398 1.00 45.00 204 THR A N 1
ATOM 1580 C CA . THR A 1 204 ? -12.425 -30.947 -43.799 1.00 45.00 204 THR A CA 1
ATOM 1581 C C . THR A 1 204 ? -12.586 -32.247 -44.598 1.00 45.00 204 THR A C 1
ATOM 1583 O O . THR A 1 204 ? -12.251 -33.311 -44.086 1.00 45.00 204 THR A O 1
ATOM 1586 N N . ASN A 1 205 ? -12.897 -32.172 -45.898 1.00 36.72 205 ASN A N 1
ATOM 1587 C CA . ASN A 1 205 ? -11.864 -32.291 -46.942 1.00 36.72 205 ASN A CA 1
ATOM 1588 C C . ASN A 1 205 ? -12.422 -32.236 -48.368 1.00 36.72 205 ASN A C 1
ATOM 1590 O O . ASN A 1 205 ? -13.508 -32.724 -48.666 1.00 36.72 205 ASN A O 1
ATOM 1594 N N . GLY A 1 206 ? -11.617 -31.614 -49.231 1.00 37.69 206 GLY A N 1
ATOM 1595 C CA . GLY A 1 206 ? -11.885 -31.372 -50.639 1.00 37.69 206 GLY A CA 1
ATOM 1596 C C . GLY A 1 206 ? -11.794 -32.621 -51.512 1.00 37.69 206 GLY A C 1
ATOM 1597 O O . GLY A 1 206 ? -10.983 -33.522 -51.310 1.00 37.69 206 GLY A O 1
ATOM 1598 N N . THR A 1 207 ? -12.664 -32.613 -52.510 1.00 37.47 207 THR A N 1
ATOM 1599 C CA . THR A 1 207 ? -12.819 -33.549 -53.619 1.00 37.47 207 THR A CA 1
ATOM 1600 C C . THR A 1 207 ? -11.600 -33.602 -54.538 1.00 37.47 207 THR A C 1
ATOM 1602 O O . THR A 1 207 ? -11.135 -32.572 -55.019 1.00 37.47 207 THR A O 1
ATOM 1605 N N . SER A 1 208 ? -11.176 -34.821 -54.874 1.00 39.53 208 SER A N 1
ATOM 1606 C CA . SER A 1 208 ? -10.430 -35.130 -56.093 1.00 39.53 208 SER A CA 1
ATOM 1607 C C . SER A 1 208 ? -11.404 -35.763 -57.088 1.00 39.53 208 SER A C 1
ATOM 1609 O O . SER A 1 208 ? -12.148 -36.668 -56.713 1.00 39.53 208 SER A O 1
ATOM 1611 N N . ASN A 1 209 ? -11.433 -35.289 -58.332 1.00 39.69 209 ASN A N 1
ATOM 1612 C CA . ASN A 1 209 ? -12.053 -36.013 -59.437 1.00 39.69 209 ASN A CA 1
ATOM 1613 C C . ASN A 1 209 ? -11.337 -35.685 -60.751 1.00 39.69 209 ASN A C 1
ATOM 1615 O O . ASN A 1 209 ? -11.204 -34.512 -61.082 1.00 39.69 209 ASN A O 1
ATOM 1619 N N . LYS A 1 210 ? -10.931 -36.776 -61.416 1.00 38.56 210 LYS A N 1
ATOM 1620 C CA . LYS A 1 210 ? -10.774 -37.033 -62.860 1.00 38.56 210 LYS A CA 1
ATOM 1621 C C . LYS A 1 210 ? -10.247 -35.932 -63.776 1.00 38.56 210 LYS A C 1
ATOM 1623 O O . LYS A 1 210 ? -10.977 -34.952 -64.018 1.00 38.56 210 LYS A O 1
#

Secondary structure (DSSP, 8-state):
---------S-----TTHHHHHHHT-TT-SS--HHHHHHHHHHHHT-TTHHHHHHHHHHHHHT-S-HHHHHHHHHHHHHHHHHSHHHHHHHHTSHHHHHHHHHHHHHS-HHHHHHHHHHHHHHHHHTTTT-GGGHHHHHHHHHHHHTT---S-------THHHHHHHHHHHHHHHHHHHHHHHHTTS------------------PPP--

Nearest PDB structures (foldseek):
  3ldz-assembly4_D  TM=9.310E-01  e=1.895E-10  Homo sapiens
  1x5b-assembly1_A  TM=8.281E-01  e=5.060E-09  Homo sapiens
  3zyq-assembly1_A  TM=9.214E-01  e=3.783E-07  Homo sapiens
  1dvp-assembly1_A-2  TM=9.067E-01  e=2.104E-06  Drosophila melanogaster
  1mhq-assembly2_B  TM=8.566E-01  e=3.115E-06  Homo sapiens

pLDDT: mean 81.6, std 21.98, range [32.59, 98.69]

InterPro domains:
  IPR002014 VHS domain [PF00790] (13-147)
  IPR002014 VHS domain [PS50179] (24-152)
  IPR002014 VHS domain [SM00288] (17-148)
  IPR003903 Ubiquitin interacting motif [PF02809] (168-184)
  IPR003903 Ubiquitin interacting motif [PS50330] (168-187)
  IPR008942 ENTH/VHS [G3DSA:1.25.40.90] (9-169)
  IPR008942 ENTH/VHS [SSF48464] (15-152)
  IPR050670 Signal Transducing Adapter Molecule [PTHR45929] (7-208)

Solvent-accessible surface area (backbone atoms only — not comparable to full-atom values): 12639 Å² total; per-residue (Å²): 140,78,92,89,83,82,87,76,95,66,79,89,72,84,36,96,33,37,68,62,49,48,63,61,29,36,84,85,57,91,64,86,53,62,70,58,44,49,52,50,26,55,54,34,62,71,41,95,65,30,34,60,35,41,50,54,32,42,52,56,37,55,68,44,91,50,66,67,29,23,46,37,27,49,52,45,51,54,48,32,55,73,66,33,50,67,70,33,42,47,58,53,40,28,73,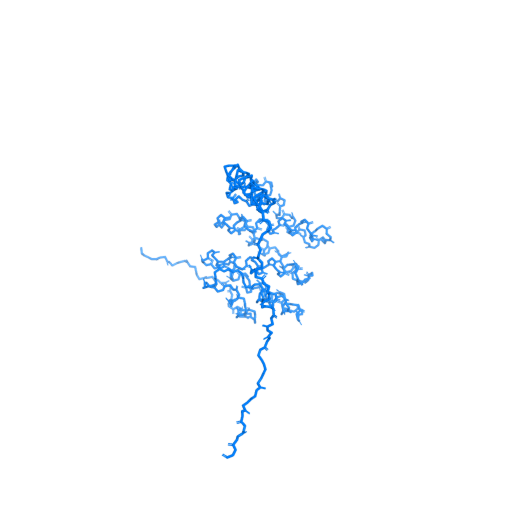72,48,44,54,51,51,50,44,39,41,73,73,47,58,69,68,50,13,44,52,45,36,35,51,49,50,52,45,41,73,68,54,40,77,81,34,80,76,34,48,60,54,48,48,52,49,52,50,43,50,74,74,65,58,75,62,71,84,80,62,80,66,78,50,75,68,56,58,57,52,51,54,53,50,51,51,53,50,53,50,52,53,52,51,54,54,57,54,63,74,68,55,80,95,73,82,95,83,87,80,84,89,86,86,77,86,91,80,88,82,85,86,84,80,135

Organism: Teladorsagia circumcincta (NCBI:txid45464)